Protein AF-V3Z4A5-F1 (afdb_monomer_lite)

Organism: Lottia gigantea (NCBI:txid225164)

Radius of gyration: 30.63 Å; chains: 1; bounding box: 65×47×76 Å

Sequence (193 aa):
MKPETLVKRIIEAFETESPTTITYNGKKIKISKKIIDKYKHCKVRDDIDLERIDKSVKEGGFLPFLPLIFAGLAAAGATAGGAALIAQAINAKKAADAEKSEKRRHNMEMEKIAQGSGVADILGTVKEFGNRFSEETKKTVKEGLSNLIDKIDTGEMKVKHKGNSIVFKNIRSGEGIFLSKYKGEGVIFGTKI

Foldseek 3Di:
DALVVVLVVVVVCLVVLHFDWDADPNDIATRDNVNSLQQNPWDFDPDQDSVVSVVCVVVHHDVVCPCSGTHDSQDPPPDDDDCSCVVCCVVVVVVVVVVVVVVVVVVVVVVVVCVVCDVCVVVVVVVVVLVVDDPVVNVVVVVVVVVLVVCVVVVQWDWDDDPQKTWTAGPVPRKTWMWGDDPDPDIDIDIDD

Structure (mmCIF, N/CA/C/O backbone):
data_AF-V3Z4A5-F1
#
_entry.id   AF-V3Z4A5-F1
#
loop_
_atom_site.group_PDB
_atom_site.id
_atom_site.type_symbol
_atom_site.label_atom_id
_atom_site.label_alt_id
_atom_site.label_comp_id
_atom_site.label_asym_id
_atom_site.label_entity_id
_atom_site.label_seq_id
_atom_site.pdbx_PDB_ins_code
_atom_site.Cartn_x
_atom_site.Cartn_y
_atom_site.Cartn_z
_atom_site.occupancy
_atom_site.B_iso_or_equiv
_atom_site.auth_seq_id
_atom_site.auth_comp_id
_atom_site.auth_asym_id
_atom_site.auth_atom_id
_atom_site.pdbx_PDB_model_num
ATOM 1 N N . MET A 1 1 ? 30.341 9.821 -31.268 1.00 77.44 1 MET A N 1
ATOM 2 C CA . MET A 1 1 ? 29.122 9.344 -31.965 1.00 77.44 1 MET A CA 1
ATOM 3 C C . MET A 1 1 ? 27.933 9.771 -31.121 1.00 77.44 1 MET A C 1
ATOM 5 O O . MET A 1 1 ? 28.045 9.647 -29.912 1.00 77.44 1 MET A O 1
ATOM 9 N N . LYS A 1 2 ? 26.862 10.325 -31.705 1.00 84.88 2 LYS A N 1
ATOM 10 C CA . LYS A 1 2 ? 25.677 10.757 -30.938 1.00 84.88 2 LYS A CA 1
ATOM 11 C C . LYS A 1 2 ? 24.781 9.550 -30.579 1.00 84.88 2 LYS A C 1
ATOM 13 O O . LYS A 1 2 ? 24.806 8.578 -31.344 1.00 84.88 2 LYS A O 1
ATOM 18 N N . PRO A 1 3 ? 23.989 9.600 -29.487 1.00 82.31 3 PRO A N 1
ATOM 19 C CA . PRO A 1 3 ? 23.076 8.514 -29.097 1.00 82.31 3 PRO A CA 1
ATOM 20 C C . PRO A 1 3 ? 22.086 8.132 -30.209 1.00 82.31 3 PRO A C 1
ATOM 22 O O . PRO A 1 3 ? 21.876 6.954 -30.479 1.00 82.31 3 PRO A O 1
ATOM 25 N N . GLU A 1 4 ? 21.564 9.120 -30.938 1.00 85.31 4 GLU A N 1
ATOM 26 C CA . GLU A 1 4 ? 20.672 8.924 -32.094 1.00 85.31 4 GLU A CA 1
ATOM 27 C C . GLU A 1 4 ? 21.314 8.060 -33.185 1.00 85.31 4 GLU A C 1
ATOM 29 O O . GLU A 1 4 ? 20.713 7.123 -33.709 1.00 85.31 4 GLU A O 1
ATOM 34 N N . THR A 1 5 ? 22.577 8.346 -33.511 1.00 88.56 5 THR A N 1
ATOM 35 C CA . THR A 1 5 ? 23.327 7.604 -34.528 1.00 88.56 5 THR A CA 1
ATOM 36 C C . THR A 1 5 ? 23.573 6.165 -34.083 1.00 88.56 5 THR A C 1
ATOM 38 O O . THR A 1 5 ? 23.601 5.261 -34.917 1.00 88.56 5 THR A O 1
ATOM 41 N N . LEU A 1 6 ? 23.773 5.945 -32.778 1.00 87.44 6 LEU A N 1
ATOM 42 C CA . LEU A 1 6 ? 23.919 4.606 -32.218 1.00 87.44 6 LEU A CA 1
ATOM 43 C C . LEU A 1 6 ? 22.621 3.813 -32.388 1.00 87.44 6 LEU A C 1
ATOM 45 O O . LEU A 1 6 ? 22.661 2.721 -32.949 1.00 87.44 6 LEU A O 1
ATOM 49 N N . VAL A 1 7 ? 21.489 4.370 -31.951 1.00 86.69 7 VAL A N 1
ATOM 50 C CA . VAL A 1 7 ? 20.173 3.719 -32.048 1.00 86.69 7 VAL A CA 1
ATOM 51 C C . VAL A 1 7 ? 19.830 3.395 -33.499 1.00 86.69 7 VAL A C 1
ATOM 53 O O . VAL A 1 7 ? 19.468 2.259 -33.795 1.00 86.69 7 VAL A O 1
ATOM 56 N N . LYS A 1 8 ? 20.045 4.340 -34.422 1.00 89.94 8 LYS A N 1
ATOM 57 C CA . LYS A 1 8 ? 19.800 4.128 -35.853 1.00 89.94 8 LYS A CA 1
A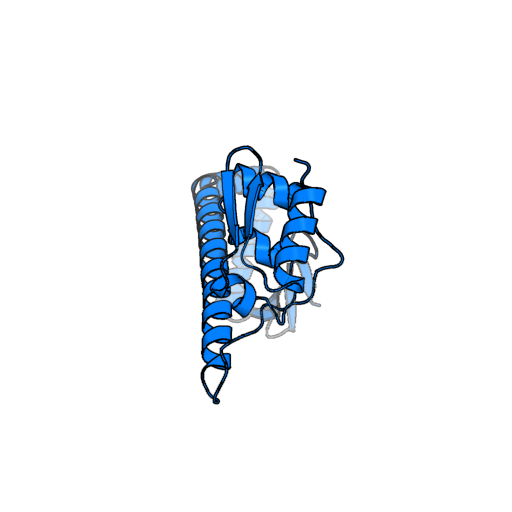TOM 58 C C . LYS A 1 8 ? 20.600 2.949 -36.415 1.00 89.94 8 LYS A C 1
ATOM 60 O O . LYS A 1 8 ? 20.027 2.091 -37.072 1.00 89.94 8 LYS A O 1
ATOM 65 N N . ARG A 1 9 ? 21.901 2.862 -36.109 1.00 88.12 9 ARG A N 1
ATOM 66 C CA . ARG A 1 9 ? 22.751 1.744 -36.561 1.00 88.12 9 ARG A CA 1
ATOM 67 C C . ARG A 1 9 ? 22.377 0.406 -35.938 1.00 88.12 9 ARG A C 1
ATOM 69 O O . ARG A 1 9 ? 22.600 -0.636 -36.544 1.00 88.12 9 ARG A O 1
ATOM 76 N N . ILE A 1 10 ? 21.864 0.424 -34.710 1.00 87.50 10 ILE A N 1
ATOM 77 C CA . ILE A 1 10 ? 21.346 -0.781 -34.067 1.00 87.50 10 ILE A CA 1
ATOM 78 C C . ILE A 1 10 ? 20.120 -1.257 -34.842 1.00 87.50 10 ILE A C 1
ATOM 80 O O . ILE A 1 10 ? 20.125 -2.395 -35.287 1.00 87.50 10 ILE A O 1
ATOM 84 N N . ILE A 1 11 ? 19.125 -0.389 -35.049 1.00 88.50 11 ILE A N 1
ATOM 85 C CA . ILE A 1 11 ? 17.897 -0.707 -35.795 1.00 88.50 11 ILE A CA 1
ATOM 86 C C . ILE A 1 11 ? 18.232 -1.230 -37.194 1.00 88.50 11 ILE A C 1
ATOM 88 O O . ILE A 1 11 ? 17.790 -2.315 -37.551 1.00 88.50 11 ILE A O 1
ATOM 92 N N . GLU A 1 12 ? 19.109 -0.538 -37.920 1.00 89.44 12 GLU A N 1
ATOM 93 C CA . GLU A 1 12 ? 19.574 -0.944 -39.249 1.00 89.44 12 GLU A CA 1
ATOM 94 C C . GLU A 1 12 ? 20.195 -2.351 -39.243 1.00 89.44 12 GLU A C 1
ATOM 96 O O . GLU A 1 12 ? 19.912 -3.157 -40.125 1.00 89.44 12 GLU A O 1
ATOM 101 N N . ALA A 1 13 ? 20.989 -2.707 -38.226 1.00 87.19 13 ALA A N 1
ATOM 102 C CA . ALA A 1 13 ? 21.555 -4.054 -38.102 1.00 87.19 13 ALA A CA 1
ATOM 103 C C . ALA A 1 13 ? 20.491 -5.141 -37.845 1.00 87.19 13 ALA A C 1
ATOM 105 O O . ALA A 1 13 ? 20.696 -6.294 -38.226 1.00 87.19 13 ALA A O 1
ATOM 106 N N . PHE A 1 14 ? 19.368 -4.798 -37.203 1.00 84.88 14 PHE A N 1
ATOM 107 C CA . PHE A 1 14 ? 18.233 -5.711 -37.032 1.00 84.88 14 PHE A CA 1
ATOM 108 C C . PHE A 1 14 ? 17.378 -5.808 -38.302 1.00 84.88 14 PHE A C 1
ATOM 110 O O . PHE A 1 14 ? 16.998 -6.914 -38.667 1.00 84.88 14 PHE A O 1
ATOM 117 N N . GLU A 1 15 ? 17.128 -4.695 -38.997 1.00 84.75 15 GLU A N 1
ATOM 118 C CA . GLU A 1 15 ? 16.375 -4.658 -40.263 1.00 84.75 15 GLU A CA 1
ATOM 119 C C . GLU A 1 15 ? 17.104 -5.385 -41.398 1.00 84.75 15 GLU A C 1
ATOM 121 O O . GLU A 1 15 ? 16.490 -6.093 -42.189 1.00 84.75 15 GLU A O 1
ATOM 126 N N . THR A 1 16 ? 18.429 -5.243 -41.460 1.00 88.62 16 THR A N 1
ATOM 127 C CA . THR A 1 16 ? 19.286 -5.908 -42.458 1.00 88.62 16 THR A CA 1
ATOM 128 C C . THR A 1 16 ? 19.724 -7.313 -42.037 1.00 88.62 16 THR A C 1
ATOM 130 O O . THR A 1 16 ? 20.531 -7.939 -42.726 1.00 88.62 16 THR A O 1
ATOM 133 N N . GLU A 1 17 ? 19.260 -7.786 -40.876 1.00 85.38 17 GLU A N 1
ATOM 134 C CA . GLU A 1 17 ? 19.633 -9.058 -40.242 1.00 85.38 17 GLU A CA 1
ATOM 135 C C . GLU A 1 17 ? 21.152 -9.338 -40.200 1.00 85.38 17 GLU A C 1
ATOM 137 O O . GLU A 1 17 ? 21.607 -10.487 -40.164 1.00 85.38 17 GLU A O 1
ATOM 142 N N . SER A 1 18 ? 21.962 -8.277 -40.182 1.00 86.94 18 SER A N 1
ATOM 143 C CA . SER A 1 18 ? 23.404 -8.342 -40.411 1.00 86.94 18 SER A CA 1
ATOM 144 C C . SER A 1 18 ? 24.191 -8.131 -39.112 1.00 86.94 18 SER A C 1
ATOM 146 O O . SER A 1 18 ? 24.205 -7.026 -38.554 1.00 86.94 18 SER A O 1
ATOM 148 N N . PRO A 1 19 ? 24.897 -9.164 -38.604 1.00 89.31 19 PRO A N 1
ATOM 149 C CA . PRO A 1 19 ? 25.711 -9.047 -37.399 1.00 89.31 19 PRO A CA 1
ATOM 150 C C . PRO A 1 19 ? 26.778 -7.961 -37.544 1.00 89.31 19 PRO A C 1
ATOM 152 O O . PRO A 1 19 ? 27.636 -8.032 -38.419 1.00 89.31 19 PRO A O 1
ATOM 155 N N . THR A 1 20 ? 26.755 -6.979 -36.648 1.00 91.69 20 THR A N 1
ATOM 156 C CA . THR A 1 20 ? 27.602 -5.784 -36.739 1.00 91.69 20 THR A CA 1
ATOM 157 C C . THR A 1 20 ? 28.251 -5.479 -35.396 1.00 91.69 20 THR A C 1
ATOM 159 O O . THR A 1 20 ? 27.694 -5.745 -34.330 1.00 91.69 20 THR A O 1
ATOM 162 N N . THR A 1 21 ? 29.456 -4.906 -35.435 1.00 89.81 21 THR A N 1
ATOM 163 C CA . THR A 1 21 ? 30.109 -4.349 -34.247 1.00 89.81 21 THR A CA 1
ATOM 164 C C . THR A 1 21 ? 30.155 -2.830 -34.353 1.00 89.81 21 THR A C 1
ATOM 166 O O . THR A 1 21 ? 30.756 -2.292 -35.278 1.00 89.81 21 THR A O 1
ATOM 169 N N . ILE A 1 22 ? 29.526 -2.137 -33.407 1.00 88.31 22 ILE A N 1
ATOM 170 C CA . ILE A 1 22 ? 29.469 -0.672 -33.354 1.00 88.31 22 ILE A CA 1
ATOM 171 C C . ILE A 1 22 ? 30.413 -0.197 -32.247 1.00 88.31 22 ILE A C 1
ATOM 173 O O . ILE A 1 22 ? 30.430 -0.767 -31.161 1.00 88.31 22 ILE A O 1
ATOM 177 N N . THR A 1 23 ? 31.195 0.852 -32.484 1.00 87.19 23 THR A N 1
ATOM 178 C CA . THR A 1 23 ? 32.002 1.479 -31.427 1.00 87.19 23 THR A CA 1
ATOM 179 C C . THR A 1 23 ? 31.302 2.743 -30.949 1.00 87.19 23 THR A C 1
ATOM 181 O O . THR A 1 23 ? 31.083 3.662 -31.736 1.00 87.19 23 THR A O 1
ATOM 184 N N . TYR A 1 24 ? 30.972 2.805 -29.660 1.00 84.50 24 TYR A N 1
ATOM 185 C CA . TYR A 1 24 ? 30.325 3.955 -29.032 1.00 84.50 24 TYR A CA 1
ATOM 186 C C . TYR A 1 24 ? 31.046 4.318 -27.736 1.00 84.50 24 TYR A C 1
ATOM 188 O O . TYR A 1 24 ? 31.232 3.463 -26.874 1.00 84.50 24 TYR A O 1
ATOM 196 N N . ASN A 1 25 ? 31.482 5.573 -27.607 1.00 81.94 25 ASN A N 1
ATOM 197 C CA . ASN A 1 25 ? 32.236 6.075 -26.448 1.00 81.94 25 ASN A CA 1
ATOM 198 C C . ASN A 1 25 ? 33.407 5.156 -26.030 1.00 81.94 25 ASN A C 1
ATOM 200 O O . ASN A 1 25 ? 33.598 4.872 -24.853 1.00 81.94 25 ASN A O 1
ATOM 204 N N . GLY A 1 26 ? 34.157 4.626 -27.005 1.00 79.38 26 GLY A N 1
ATOM 205 C CA . GLY A 1 26 ? 35.286 3.713 -26.771 1.00 79.38 26 GLY A CA 1
ATOM 206 C C . GLY A 1 26 ? 34.907 2.260 -26.448 1.00 79.38 26 GLY A C 1
ATOM 207 O O . GLY A 1 26 ? 35.775 1.390 -26.473 1.00 79.38 26 GLY A O 1
ATOM 208 N N . LYS A 1 27 ? 33.623 1.953 -26.215 1.00 81.50 27 LYS A N 1
ATOM 209 C CA . LYS A 1 27 ? 33.130 0.586 -25.988 1.00 81.50 27 LYS A CA 1
ATOM 210 C C . LYS A 1 27 ? 32.675 -0.062 -27.296 1.00 81.50 27 LYS A C 1
ATOM 212 O O . LYS A 1 27 ? 31.977 0.554 -28.103 1.00 81.50 27 LYS A O 1
ATOM 217 N N . LYS A 1 28 ? 33.040 -1.334 -27.488 1.00 83.94 28 LYS A N 1
ATOM 218 C CA . LYS A 1 28 ? 32.578 -2.153 -28.618 1.00 83.94 28 LYS A CA 1
ATOM 219 C C . LYS A 1 28 ? 31.265 -2.843 -28.268 1.00 83.94 28 LYS A C 1
ATOM 221 O O . LYS A 1 28 ? 31.179 -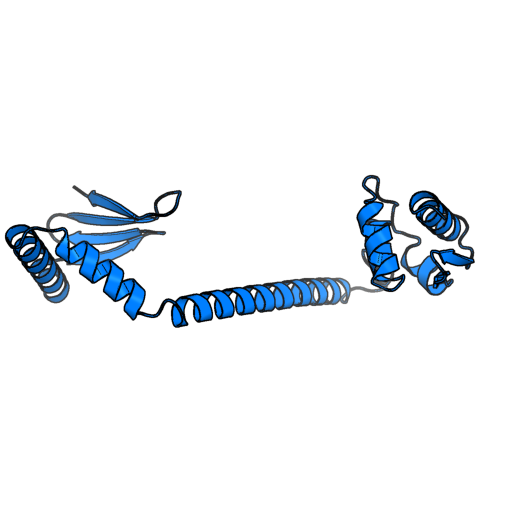3.640 -27.338 1.00 83.94 28 LYS A O 1
ATOM 226 N N . ILE A 1 29 ? 30.258 -2.552 -29.064 1.00 86.00 29 ILE A N 1
ATOM 227 C CA . ILE A 1 29 ? 28.921 -3.116 -29.024 1.00 86.00 29 ILE A CA 1
ATOM 228 C C . ILE A 1 29 ? 28.857 -4.221 -30.076 1.00 86.00 29 ILE A C 1
ATOM 230 O O . ILE A 1 29 ? 28.981 -3.938 -31.262 1.00 86.00 29 ILE A O 1
ATOM 234 N N . LYS A 1 30 ? 28.682 -5.479 -29.659 1.00 87.81 30 LYS A N 1
ATOM 235 C CA . LYS A 1 30 ? 28.601 -6.626 -30.577 1.00 87.81 30 LYS A CA 1
ATOM 236 C C . LYS A 1 30 ? 27.152 -7.075 -30.756 1.00 87.81 30 LYS A C 1
ATOM 238 O O . LYS A 1 30 ? 26.575 -7.682 -29.854 1.00 87.81 30 LYS A O 1
ATOM 243 N N . ILE A 1 31 ? 26.595 -6.838 -31.939 1.00 88.62 31 ILE A N 1
ATOM 244 C CA . ILE A 1 31 ? 25.287 -7.345 -32.358 1.00 88.62 31 ILE A CA 1
ATOM 245 C C . ILE A 1 31 ? 25.528 -8.672 -33.073 1.00 88.62 31 ILE A C 1
ATOM 247 O O . ILE A 1 31 ? 26.012 -8.718 -34.199 1.00 88.62 31 ILE A O 1
ATOM 251 N N . SER A 1 32 ? 25.266 -9.775 -32.377 1.00 87.44 32 SER A N 1
ATOM 252 C CA . SER A 1 32 ? 25.418 -11.120 -32.943 1.00 87.44 32 SER A CA 1
ATOM 253 C C . SER A 1 32 ? 24.132 -11.589 -33.619 1.00 87.44 32 SER A C 1
ATOM 255 O O . SER A 1 32 ? 23.046 -11.154 -33.240 1.00 87.44 32 SER A O 1
ATOM 257 N N . LYS A 1 33 ? 24.239 -12.559 -34.536 1.00 84.50 33 LYS A N 1
ATOM 258 C CA . LYS A 1 33 ? 23.078 -13.204 -35.173 1.00 84.50 33 LYS A CA 1
ATOM 259 C C . LYS A 1 33 ? 22.066 -13.738 -34.150 1.00 84.50 33 LYS A C 1
ATOM 261 O O . LYS A 1 33 ? 20.873 -13.535 -34.298 1.00 84.50 33 LYS A O 1
ATOM 266 N N . LYS A 1 34 ? 22.553 -14.286 -33.029 1.00 81.81 34 LYS A N 1
ATOM 267 C CA . LYS A 1 34 ? 21.720 -14.747 -31.904 1.00 81.81 34 LYS A CA 1
ATOM 268 C C . LYS A 1 34 ? 20.894 -13.629 -31.258 1.00 81.81 34 LYS A C 1
ATOM 270 O O . LYS A 1 34 ? 19.799 -13.881 -30.766 1.00 81.81 34 LYS A O 1
ATOM 275 N N . ILE A 1 35 ? 21.434 -12.412 -31.200 1.00 82.88 35 ILE A N 1
ATOM 276 C CA . ILE A 1 35 ? 20.701 -11.252 -30.686 1.00 82.88 35 ILE A CA 1
ATOM 277 C C . ILE A 1 35 ? 19.667 -10.813 -31.726 1.00 82.88 35 ILE A C 1
ATOM 279 O O . ILE A 1 35 ? 18.520 -10.606 -31.355 1.00 82.88 35 ILE A O 1
ATOM 283 N N . ILE A 1 36 ? 20.036 -10.753 -33.006 1.00 84.38 36 ILE A N 1
ATOM 284 C CA . ILE A 1 36 ? 19.123 -10.413 -34.109 1.00 84.38 36 ILE A CA 1
ATOM 285 C C . ILE A 1 36 ? 17.917 -11.354 -34.133 1.00 84.38 36 ILE A C 1
ATOM 287 O O . ILE A 1 36 ? 16.785 -10.901 -33.991 1.00 84.38 36 ILE A O 1
ATOM 291 N N . ASP A 1 37 ? 18.155 -12.666 -34.151 1.00 81.31 37 ASP A N 1
ATOM 292 C CA . ASP A 1 37 ? 17.099 -13.684 -34.145 1.00 81.31 37 ASP A CA 1
ATOM 293 C C . ASP A 1 37 ? 16.154 -13.588 -32.942 1.00 81.31 37 ASP A C 1
ATOM 295 O O . ASP A 1 37 ? 14.986 -13.962 -33.035 1.00 81.31 37 ASP A O 1
ATOM 299 N N . LYS A 1 38 ? 16.643 -13.079 -31.806 1.00 78.50 38 LYS A N 1
ATOM 300 C CA . LYS A 1 38 ? 15.841 -12.914 -30.591 1.00 78.50 38 LYS A CA 1
ATOM 301 C C . LYS A 1 38 ? 14.884 -11.719 -30.669 1.00 78.50 38 LYS A C 1
ATOM 303 O O . LYS A 1 38 ? 13.829 -11.775 -30.044 1.00 78.50 38 LYS A O 1
ATOM 308 N N . TYR A 1 39 ? 15.248 -10.660 -31.392 1.00 76.88 39 TYR A N 1
ATOM 309 C CA . TYR A 1 39 ? 14.467 -9.417 -31.472 1.00 76.88 39 TYR A CA 1
ATOM 310 C C . TYR A 1 39 ? 13.859 -9.159 -32.860 1.00 76.88 39 TYR A C 1
ATOM 312 O O . TYR A 1 39 ? 13.161 -8.166 -33.021 1.00 76.88 39 TYR A O 1
ATOM 320 N N . LYS A 1 40 ? 14.040 -10.050 -33.846 1.00 77.19 40 LYS A N 1
ATOM 321 C CA . LYS A 1 40 ? 13.501 -9.896 -35.215 1.00 77.19 40 LYS A CA 1
ATOM 322 C C . LYS A 1 40 ? 11.980 -9.725 -35.305 1.00 77.19 40 LYS A C 1
ATOM 324 O O . LYS A 1 40 ? 11.473 -9.192 -36.281 1.00 77.19 40 LYS A O 1
ATOM 329 N N . HIS A 1 41 ? 11.243 -10.190 -34.296 1.00 74.56 41 HIS A N 1
ATOM 330 C CA . HIS A 1 41 ? 9.783 -10.054 -34.215 1.00 74.56 41 HIS A CA 1
ATOM 331 C C . HIS A 1 41 ? 9.335 -8.874 -33.341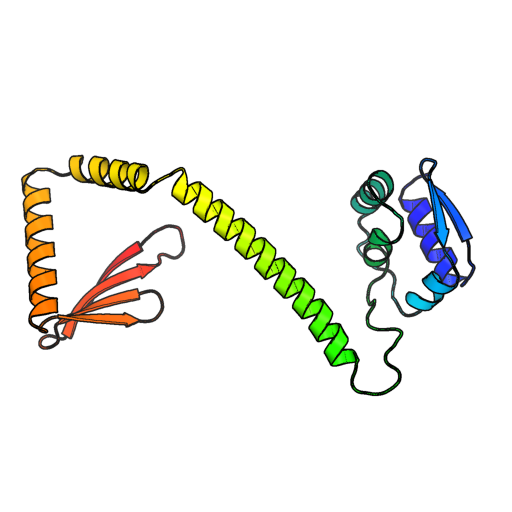 1.00 74.56 41 HIS A C 1
ATOM 333 O O . HIS A 1 41 ? 8.137 -8.657 -33.162 1.00 74.56 41 HIS A O 1
ATOM 339 N N . CYS A 1 42 ? 10.280 -8.128 -32.768 1.00 76.94 42 CYS A N 1
ATOM 340 C CA . CYS A 1 42 ? 9.984 -6.963 -31.954 1.00 76.94 42 CYS A CA 1
ATOM 341 C C . CYS A 1 42 ? 9.834 -5.727 -32.843 1.00 76.94 42 CYS A C 1
ATOM 343 O O . CYS A 1 42 ? 10.563 -5.551 -33.817 1.00 76.94 42 CYS A O 1
ATOM 345 N N . LYS A 1 43 ? 8.896 -4.849 -32.489 1.00 78.75 43 LYS A N 1
ATOM 346 C CA . LYS A 1 43 ? 8.704 -3.571 -33.183 1.00 78.75 43 LYS A CA 1
ATOM 347 C C . LYS A 1 43 ? 9.583 -2.507 -32.541 1.00 78.75 43 LYS A C 1
ATOM 349 O O . LYS A 1 43 ? 9.779 -2.531 -31.328 1.00 78.75 43 LYS A O 1
ATOM 354 N N . VAL A 1 44 ? 10.103 -1.575 -33.331 1.00 80.12 44 VAL A N 1
ATOM 355 C CA . VAL A 1 44 ? 10.779 -0.387 -32.790 1.00 80.12 44 VAL A CA 1
ATOM 356 C C . VAL A 1 44 ? 9.755 0.447 -32.018 1.00 80.12 44 VAL A C 1
ATOM 358 O O . VAL A 1 44 ? 8.592 0.523 -32.410 1.00 80.12 44 VAL A O 1
ATOM 361 N N . ARG A 1 45 ? 10.164 1.005 -30.881 1.00 78.31 45 ARG A N 1
ATOM 362 C CA . ARG A 1 45 ? 9.333 1.906 -30.080 1.00 78.31 45 ARG A CA 1
ATOM 363 C C . ARG A 1 45 ? 9.281 3.289 -30.708 1.00 78.31 45 ARG A C 1
ATOM 365 O O . ARG A 1 45 ? 10.302 3.784 -31.170 1.00 78.31 45 ARG A O 1
ATOM 372 N N . ASP A 1 46 ? 8.121 3.926 -30.635 1.00 74.88 46 ASP A N 1
ATOM 373 C CA . ASP A 1 46 ? 7.970 5.325 -31.044 1.00 74.88 46 ASP A CA 1
ATOM 374 C C . ASP A 1 46 ? 8.539 6.292 -29.982 1.00 74.88 46 ASP A C 1
ATOM 376 O O . ASP A 1 46 ? 8.941 7.408 -30.298 1.00 74.88 46 ASP A O 1
ATOM 380 N N . ASP A 1 47 ? 8.628 5.853 -28.720 1.00 81.06 47 ASP A N 1
ATOM 381 C CA . ASP A 1 47 ? 9.021 6.642 -27.544 1.00 81.06 47 ASP A CA 1
ATOM 382 C C . ASP A 1 47 ? 10.439 6.312 -27.029 1.00 81.06 47 ASP A C 1
ATOM 384 O O . ASP A 1 47 ? 10.648 5.970 -25.862 1.00 81.06 47 ASP A O 1
ATOM 388 N N . ILE A 1 48 ? 11.446 6.386 -27.904 1.00 83.12 48 ILE A N 1
ATOM 389 C CA . ILE A 1 48 ? 12.834 6.058 -27.538 1.00 83.12 48 ILE A CA 1
ATOM 390 C C . ILE A 1 48 ? 13.458 7.169 -26.681 1.00 83.12 48 ILE A C 1
ATOM 392 O O . ILE A 1 48 ? 13.766 8.256 -27.164 1.00 83.12 48 ILE A O 1
ATOM 396 N N . ASP A 1 49 ? 13.743 6.853 -25.418 1.00 83.75 49 ASP A N 1
ATOM 397 C CA . ASP A 1 49 ? 14.466 7.731 -24.493 1.00 83.75 49 ASP A CA 1
ATOM 398 C C . ASP A 1 49 ? 15.989 7.673 -24.738 1.00 83.75 49 ASP A C 1
ATOM 400 O O . ASP A 1 49 ? 16.708 6.792 -24.249 1.00 83.75 49 ASP A O 1
ATOM 404 N N . LEU A 1 50 ? 16.479 8.622 -25.538 1.00 83.56 50 LEU A N 1
ATOM 405 C CA . LEU A 1 50 ? 17.884 8.724 -25.941 1.00 83.56 50 LEU A CA 1
ATOM 406 C C . LEU A 1 50 ? 18.828 9.038 -24.771 1.00 83.56 50 LEU A C 1
ATOM 408 O O . LEU A 1 50 ? 19.958 8.540 -24.757 1.00 83.56 50 LEU A O 1
ATOM 412 N N . GLU A 1 51 ? 18.384 9.825 -23.788 1.00 82.12 51 GLU A N 1
ATOM 413 C CA . GLU A 1 51 ? 19.190 10.192 -22.616 1.00 82.12 51 GLU A CA 1
ATOM 414 C C . GLU A 1 51 ? 19.437 8.976 -21.730 1.00 82.12 51 GLU A C 1
ATOM 416 O O . GLU A 1 51 ? 20.568 8.699 -21.310 1.00 82.12 51 GLU A O 1
ATOM 421 N N . ARG A 1 52 ? 18.386 8.184 -21.506 1.00 79.56 52 ARG A N 1
ATOM 422 C CA . ARG A 1 52 ? 18.486 6.942 -20.746 1.00 79.56 52 ARG A CA 1
ATOM 423 C C . ARG A 1 52 ? 19.363 5.915 -21.448 1.00 79.56 52 ARG A C 1
ATOM 425 O O . ARG A 1 52 ? 20.104 5.199 -20.768 1.00 79.56 52 ARG A O 1
ATOM 432 N N . ILE A 1 53 ? 19.318 5.838 -22.778 1.00 81.00 53 ILE A N 1
ATOM 433 C CA . ILE A 1 53 ? 20.207 4.965 -23.558 1.00 81.00 53 ILE A CA 1
ATOM 434 C C . ILE A 1 53 ? 21.661 5.418 -23.415 1.00 81.00 53 ILE A C 1
ATOM 436 O O . ILE A 1 53 ? 22.523 4.588 -23.124 1.00 81.00 53 ILE A O 1
ATOM 440 N N . ASP A 1 54 ? 21.944 6.715 -23.549 1.00 80.44 54 ASP A N 1
ATOM 441 C CA . ASP A 1 54 ? 23.307 7.236 -23.409 1.00 80.44 54 ASP A CA 1
ATOM 442 C C . ASP A 1 54 ? 23.886 6.953 -22.016 1.00 80.44 54 ASP A C 1
ATOM 444 O O . ASP A 1 54 ? 24.996 6.424 -21.893 1.00 80.44 54 ASP A O 1
ATOM 448 N N . LYS A 1 55 ? 23.099 7.204 -20.962 1.00 80.50 55 LYS A N 1
ATOM 449 C CA . LYS A 1 55 ? 23.477 6.878 -19.582 1.00 80.50 55 LYS A CA 1
ATOM 450 C C . LYS A 1 55 ? 23.702 5.376 -19.392 1.00 80.50 55 LYS A C 1
ATOM 452 O O . LYS A 1 55 ? 24.736 4.969 -18.867 1.00 80.50 55 LYS A O 1
ATOM 457 N N . SER A 1 56 ? 22.792 4.543 -19.898 1.00 71.25 56 SER A N 1
ATOM 458 C CA . SER A 1 56 ? 22.874 3.080 -19.771 1.00 71.25 56 SER A CA 1
ATOM 459 C C . SER A 1 56 ? 24.082 2.483 -20.495 1.00 71.25 56 SER A C 1
ATOM 461 O O . SER A 1 56 ? 24.641 1.498 -20.026 1.00 71.25 56 SER A O 1
ATOM 463 N N . VAL A 1 57 ? 24.522 3.060 -21.617 1.00 73.56 57 VAL A N 1
ATOM 464 C CA . VAL A 1 57 ? 25.722 2.597 -22.339 1.00 73.56 57 VAL A CA 1
ATOM 465 C C . VAL A 1 57 ? 27.012 3.084 -21.662 1.00 73.56 57 VAL A C 1
ATOM 467 O O . VAL A 1 57 ? 28.035 2.385 -21.669 1.00 73.56 57 VAL A O 1
ATOM 470 N N . LYS A 1 58 ? 26.985 4.267 -21.036 1.00 74.00 58 LYS A N 1
ATOM 471 C CA . LYS A 1 58 ? 28.098 4.773 -20.216 1.00 74.00 58 LYS A CA 1
ATOM 472 C C . LYS A 1 58 ? 28.295 3.919 -18.962 1.00 74.00 58 LYS A C 1
ATOM 474 O O . LYS A 1 58 ? 29.413 3.465 -18.718 1.00 74.00 58 LYS A O 1
ATOM 479 N N . GLU A 1 59 ? 27.215 3.622 -18.246 1.00 73.81 59 GLU A N 1
ATOM 480 C CA . GLU A 1 59 ? 27.232 2.914 -16.957 1.00 73.81 59 GLU A CA 1
ATOM 481 C C . GLU A 1 59 ? 27.189 1.379 -17.096 1.00 73.81 59 GLU A C 1
ATOM 483 O O . GLU A 1 59 ? 27.726 0.670 -16.249 1.00 73.81 59 GLU A O 1
ATOM 488 N N . GLY A 1 60 ? 26.614 0.843 -18.178 1.00 68.12 60 GLY A N 1
ATOM 489 C CA . GLY A 1 60 ? 26.339 -0.588 -18.354 1.00 68.12 60 GLY A CA 1
ATOM 490 C C . GLY A 1 60 ? 26.775 -1.184 -19.700 1.00 68.12 60 GLY A C 1
ATOM 491 O O . GLY A 1 60 ? 27.484 -0.569 -20.500 1.00 68.12 60 GLY A O 1
ATOM 492 N N . GLY A 1 61 ? 26.396 -2.450 -19.915 1.00 68.38 61 GLY A N 1
ATOM 493 C CA . GLY A 1 61 ? 26.604 -3.191 -21.167 1.00 68.38 61 GLY A CA 1
ATOM 494 C C .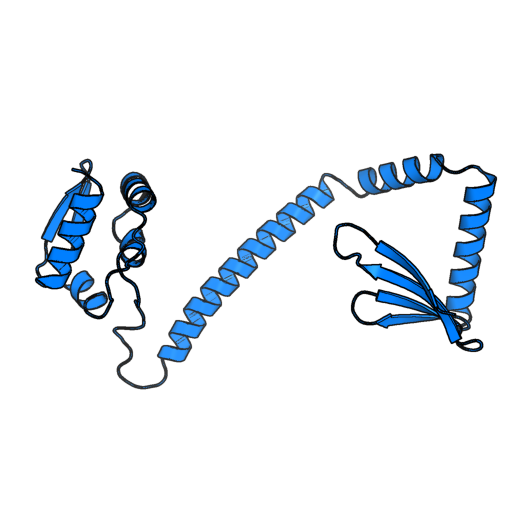 GLY A 1 61 ? 25.504 -2.939 -22.207 1.00 68.38 61 GLY A C 1
ATOM 495 O O . GLY A 1 61 ? 24.613 -2.126 -21.993 1.00 68.38 61 GLY A O 1
ATOM 496 N N . PHE A 1 62 ? 25.542 -3.657 -23.338 1.00 73.06 62 PHE A N 1
ATOM 497 C CA . PHE A 1 62 ? 24.609 -3.423 -24.453 1.00 73.06 62 PHE A CA 1
ATOM 498 C C . PHE A 1 62 ? 23.233 -4.100 -24.297 1.00 73.06 62 PHE A C 1
ATOM 500 O O . PHE A 1 62 ? 22.207 -3.619 -24.758 1.00 73.06 62 PHE A O 1
ATOM 507 N N . LEU A 1 63 ? 23.168 -5.237 -23.614 1.00 72.50 63 LEU A N 1
ATOM 508 C CA . LEU A 1 63 ? 21.911 -5.979 -23.454 1.00 72.50 63 LEU A CA 1
ATOM 509 C C . LEU A 1 63 ? 20.772 -5.218 -22.731 1.00 72.50 63 LEU A C 1
ATOM 511 O O . LEU A 1 63 ? 19.625 -5.400 -23.140 1.00 72.50 63 LEU A O 1
ATOM 515 N N . PRO A 1 64 ? 21.029 -4.390 -21.697 1.00 73.44 64 PRO A N 1
ATOM 516 C CA . PRO A 1 64 ? 19.986 -3.703 -20.934 1.00 73.44 64 PRO A CA 1
ATOM 517 C C . PRO A 1 64 ? 19.176 -2.655 -21.704 1.00 73.44 64 PRO A C 1
ATOM 519 O O . PRO A 1 64 ? 18.066 -2.357 -21.275 1.00 73.44 64 PRO A O 1
ATOM 522 N N . PHE A 1 65 ? 19.681 -2.096 -22.812 1.00 78.19 65 PHE A N 1
ATOM 523 C CA . PHE A 1 65 ? 18.938 -1.065 -23.549 1.00 78.19 65 PHE A CA 1
ATOM 524 C C . PHE A 1 65 ? 18.137 -1.633 -24.741 1.00 78.19 65 PHE A C 1
ATOM 526 O O . PHE A 1 65 ? 17.269 -0.936 -25.251 1.00 78.19 65 PHE A O 1
ATOM 533 N N . LEU A 1 66 ? 18.363 -2.875 -25.201 1.00 81.31 66 LEU A N 1
ATOM 534 C CA . LEU A 1 66 ? 17.573 -3.458 -26.307 1.00 81.31 66 LEU A CA 1
ATOM 535 C C . LEU A 1 66 ? 16.049 -3.424 -26.043 1.00 81.31 66 LEU A C 1
ATOM 537 O O . LEU A 1 66 ? 15.313 -3.071 -26.963 1.00 81.31 66 LEU A O 1
ATOM 541 N N . PRO A 1 67 ? 15.557 -3.673 -24.809 1.00 81.50 67 PRO A N 1
ATOM 542 C CA . PRO A 1 67 ? 14.143 -3.474 -24.460 1.00 81.50 67 PRO A CA 1
ATOM 543 C C . PRO A 1 67 ? 13.678 -2.004 -24.440 1.00 81.50 67 PRO A C 1
ATOM 545 O O . PRO A 1 67 ? 12.479 -1.735 -24.415 1.00 81.50 67 PRO A O 1
ATOM 548 N N . LEU A 1 68 ? 14.606 -1.043 -24.407 1.00 80.81 68 LEU A N 1
ATOM 549 C CA . LEU A 1 68 ? 14.299 0.388 -24.514 1.00 80.81 68 LEU A CA 1
ATOM 550 C C . LEU A 1 68 ? 14.121 0.829 -25.974 1.00 80.81 68 LEU A C 1
ATOM 552 O O . LEU A 1 68 ? 13.448 1.822 -26.210 1.00 80.81 68 LEU A O 1
ATOM 556 N N . ILE A 1 69 ? 14.687 0.093 -26.938 1.00 80.38 69 ILE A N 1
ATOM 557 C CA . ILE A 1 69 ? 14.553 0.370 -28.379 1.00 80.38 69 ILE A CA 1
ATOM 558 C C . ILE A 1 69 ? 13.410 -0.448 -28.993 1.00 80.38 69 ILE A C 1
ATOM 560 O O . ILE A 1 69 ? 12.666 0.061 -29.826 1.00 80.38 69 ILE A O 1
ATOM 564 N N . PHE A 1 70 ? 13.254 -1.707 -28.578 1.00 81.06 70 PHE A N 1
ATOM 565 C CA . PHE A 1 70 ? 12.300 -2.640 -29.170 1.00 81.06 70 PHE A CA 1
ATOM 566 C C . PHE A 1 70 ? 11.179 -3.010 -28.190 1.00 81.06 70 PHE A C 1
ATOM 568 O O . PHE A 1 70 ? 11.429 -3.538 -27.104 1.00 81.06 70 PHE A O 1
ATOM 575 N N . ALA A 1 71 ? 9.932 -2.776 -28.595 1.00 69.44 71 ALA A N 1
ATOM 576 C CA . ALA A 1 71 ? 8.728 -3.246 -27.924 1.00 69.44 71 ALA A CA 1
ATOM 577 C C . ALA A 1 71 ? 8.358 -4.662 -28.382 1.00 69.44 71 ALA A C 1
ATOM 579 O O . ALA A 1 71 ? 8.555 -5.051 -29.534 1.00 69.44 71 ALA A O 1
ATOM 580 N N . GLY A 1 72 ? 7.760 -5.434 -27.472 1.00 57.59 72 GLY A N 1
ATOM 581 C CA . GLY A 1 72 ? 7.209 -6.746 -27.812 1.00 57.59 72 GLY A CA 1
ATOM 582 C C . GLY A 1 72 ? 8.221 -7.888 -27.775 1.00 57.59 72 GLY A C 1
ATOM 583 O O . GLY A 1 72 ? 8.125 -8.806 -28.583 1.00 57.59 72 GLY A O 1
ATOM 584 N N . LEU A 1 73 ? 9.151 -7.897 -26.811 1.00 52.72 73 LEU A N 1
ATOM 585 C CA . LEU A 1 73 ? 9.941 -9.092 -26.473 1.00 52.72 73 LEU A CA 1
ATOM 586 C C . LEU A 1 73 ? 9.061 -10.158 -25.780 1.00 52.72 73 LEU A C 1
ATOM 588 O O . LEU A 1 73 ? 9.354 -10.628 -24.683 1.00 52.72 73 LEU A O 1
ATOM 592 N N . ALA A 1 74 ? 7.945 -10.518 -26.410 1.00 47.34 74 ALA A N 1
ATOM 593 C CA . ALA A 1 74 ? 7.124 -11.654 -26.050 1.00 47.34 74 ALA A CA 1
ATOM 594 C C . ALA A 1 74 ? 7.570 -12.847 -26.906 1.00 47.34 74 ALA A C 1
ATOM 596 O O . ALA A 1 74 ? 7.152 -13.025 -28.042 1.00 47.34 74 ALA A O 1
ATOM 597 N N . ALA A 1 75 ? 8.450 -13.653 -26.313 1.00 46.78 75 ALA A N 1
ATOM 598 C CA . ALA A 1 75 ? 8.599 -15.081 -26.585 1.00 46.78 75 ALA A CA 1
ATOM 599 C C . ALA A 1 75 ? 8.906 -15.521 -28.035 1.00 46.78 75 ALA A C 1
ATOM 601 O O . ALA A 1 75 ? 8.139 -16.260 -28.646 1.00 46.78 75 ALA A O 1
ATOM 602 N N . ALA A 1 76 ? 10.120 -15.255 -28.523 1.00 37.97 76 ALA A N 1
ATOM 603 C CA . ALA A 1 76 ? 10.736 -16.161 -29.497 1.00 37.97 76 ALA A CA 1
ATOM 604 C C . ALA A 1 76 ? 11.260 -17.407 -28.750 1.00 37.97 76 ALA A C 1
ATOM 606 O O . ALA A 1 76 ? 12.398 -17.436 -28.280 1.00 37.97 76 ALA A O 1
ATOM 607 N N . GLY A 1 77 ? 10.377 -18.392 -28.549 1.00 39.44 77 GLY A N 1
ATOM 608 C CA . GLY A 1 77 ? 10.692 -19.666 -27.886 1.00 39.44 77 GLY A CA 1
ATOM 609 C C . GLY A 1 77 ? 9.495 -20.510 -27.432 1.00 39.44 77 GLY A C 1
ATOM 610 O O . GLY A 1 77 ? 9.699 -21.484 -26.718 1.00 39.44 77 GLY A O 1
ATOM 611 N N . ALA A 1 78 ? 8.260 -20.156 -27.801 1.00 38.19 78 ALA A N 1
ATOM 612 C CA . ALA A 1 78 ? 7.079 -20.979 -27.537 1.00 38.19 78 ALA A CA 1
ATOM 613 C C . ALA A 1 78 ? 6.675 -21.766 -28.794 1.00 38.19 78 ALA A C 1
ATOM 615 O O . ALA A 1 78 ? 5.619 -21.538 -29.377 1.00 38.19 78 ALA A O 1
ATOM 616 N N . THR A 1 79 ? 7.524 -22.699 -29.219 1.00 42.75 79 THR A N 1
ATOM 617 C CA . THR A 1 79 ? 7.041 -23.879 -29.941 1.00 42.75 79 THR A CA 1
ATOM 618 C C . THR A 1 79 ? 6.615 -24.912 -28.898 1.00 42.75 79 THR A C 1
ATOM 620 O O . THR A 1 79 ? 7.410 -25.311 -28.054 1.00 42.75 79 THR A O 1
ATOM 623 N N . ALA A 1 80 ? 5.350 -25.325 -28.999 1.00 38.16 80 ALA A N 1
ATOM 624 C CA . ALA A 1 80 ? 4.630 -26.316 -28.194 1.00 38.16 80 ALA A CA 1
ATOM 625 C C . ALA A 1 80 ? 4.170 -25.870 -26.786 1.00 38.16 80 ALA A C 1
ATOM 627 O O . ALA A 1 80 ? 4.910 -25.314 -25.978 1.00 38.16 80 ALA A O 1
ATOM 628 N N . GLY A 1 81 ? 2.877 -26.085 -26.527 1.00 38.09 81 GLY A N 1
ATOM 629 C CA . GLY A 1 81 ? 2.143 -25.598 -25.361 1.00 38.09 81 GLY A CA 1
ATOM 630 C C . GLY A 1 81 ? 2.737 -26.015 -24.012 1.00 38.09 81 GLY A C 1
ATOM 631 O O . GLY A 1 81 ? 3.245 -27.117 -23.846 1.00 38.09 81 GLY A O 1
ATOM 632 N N . GLY A 1 82 ? 2.652 -25.109 -23.034 1.00 39.69 82 GLY A N 1
ATOM 633 C CA . GLY A 1 82 ? 2.974 -25.371 -21.624 1.00 39.69 82 GLY A CA 1
ATOM 634 C C . GLY A 1 82 ? 3.938 -24.361 -20.997 1.00 39.69 82 GLY A C 1
ATOM 635 O O . GLY A 1 82 ? 3.724 -23.928 -19.869 1.00 39.69 82 GLY A O 1
ATOM 636 N N . ALA A 1 83 ? 4.957 -23.895 -21.725 1.00 39.03 83 ALA A N 1
ATOM 637 C CA . ALA A 1 83 ? 6.033 -23.089 -21.131 1.00 39.03 83 ALA A CA 1
ATOM 638 C C . ALA A 1 83 ? 5.777 -21.568 -21.098 1.00 39.03 83 ALA A C 1
ATOM 640 O O . ALA A 1 83 ? 6.385 -20.873 -20.286 1.00 39.03 83 ALA A O 1
ATOM 641 N N . ALA A 1 84 ? 4.871 -21.027 -21.923 1.00 42.62 84 ALA A N 1
ATOM 642 C CA . ALA A 1 84 ? 4.555 -19.590 -21.926 1.00 42.62 84 ALA A CA 1
ATOM 643 C C . ALA A 1 84 ? 3.925 -19.127 -20.598 1.00 42.62 84 ALA A C 1
ATOM 645 O O . ALA A 1 84 ? 4.277 -18.064 -20.088 1.00 42.62 84 ALA A O 1
ATOM 646 N N . LEU A 1 85 ? 3.088 -19.974 -19.985 1.00 37.38 85 LEU A N 1
ATOM 647 C CA . LEU A 1 85 ? 2.581 -19.759 -18.629 1.00 37.38 85 LEU A CA 1
ATOM 648 C C . LEU A 1 85 ? 3.710 -19.802 -17.603 1.00 37.38 85 LEU A C 1
ATOM 650 O O . LEU A 1 85 ? 3.712 -19.000 -16.684 1.00 37.38 85 LEU A O 1
ATOM 654 N N . ILE A 1 86 ? 4.698 -20.680 -17.782 1.00 41.66 86 ILE A N 1
ATOM 655 C CA . ILE A 1 86 ? 5.826 -20.820 -16.856 1.00 41.66 86 ILE A CA 1
ATOM 656 C C . ILE A 1 86 ? 6.784 -19.632 -16.983 1.00 41.66 86 ILE A C 1
ATOM 658 O O . ILE A 1 86 ? 7.242 -19.129 -15.972 1.00 41.66 86 ILE A O 1
ATOM 662 N N . ALA A 1 87 ? 7.061 -19.115 -18.181 1.00 40.09 87 ALA A N 1
ATOM 663 C CA . ALA A 1 87 ? 7.927 -17.950 -18.361 1.00 40.09 87 ALA A CA 1
ATOM 664 C C . ALA A 1 87 ? 7.241 -16.644 -17.935 1.00 40.09 87 ALA A C 1
ATOM 666 O O . ALA A 1 87 ? 7.876 -15.810 -17.291 1.00 40.09 87 ALA A O 1
ATOM 667 N N . GLN A 1 88 ? 5.946 -16.479 -18.233 1.00 44.88 88 GLN A N 1
ATOM 668 C CA . GLN A 1 88 ? 5.158 -15.355 -17.726 1.00 44.88 88 GLN A CA 1
ATOM 669 C C . GLN A 1 88 ? 4.997 -15.461 -16.208 1.00 44.88 88 GLN A C 1
ATOM 671 O O . GLN A 1 88 ? 5.183 -14.462 -15.529 1.00 44.88 88 GLN A O 1
ATOM 676 N N . ALA A 1 89 ? 4.790 -16.661 -15.657 1.00 43.69 89 ALA A N 1
ATOM 677 C CA . ALA A 1 89 ? 4.778 -16.892 -14.217 1.00 43.69 89 ALA A CA 1
ATOM 678 C C . ALA A 1 89 ? 6.155 -16.703 -13.587 1.00 43.69 89 ALA A C 1
ATOM 680 O O . ALA A 1 89 ? 6.208 -16.178 -12.496 1.00 43.69 89 ALA A O 1
ATOM 681 N N . ILE A 1 90 ? 7.271 -17.060 -14.226 1.00 43.81 90 ILE A N 1
ATOM 682 C CA . ILE A 1 90 ? 8.618 -16.837 -13.679 1.00 43.81 90 ILE A CA 1
ATOM 683 C C . ILE A 1 90 ? 8.967 -15.359 -13.743 1.00 43.81 90 ILE A C 1
ATOM 685 O O . ILE A 1 90 ? 9.530 -14.852 -12.786 1.00 43.81 90 ILE A O 1
ATOM 689 N N . ASN A 1 91 ? 8.647 -14.652 -14.827 1.00 52.41 91 ASN A N 1
ATOM 690 C CA . ASN A 1 91 ? 8.968 -13.233 -14.947 1.00 52.41 91 ASN A CA 1
ATOM 691 C C . ASN A 1 91 ? 8.014 -12.375 -14.102 1.00 52.41 91 ASN A C 1
ATOM 693 O O . ASN A 1 91 ? 8.472 -11.445 -13.451 1.00 52.41 91 ASN A O 1
ATOM 697 N N . ALA A 1 92 ? 6.729 -12.736 -14.014 1.00 50.38 92 ALA A N 1
ATOM 698 C CA . ALA A 1 92 ? 5.778 -12.144 -13.074 1.00 50.38 92 ALA A CA 1
ATOM 699 C C . ALA A 1 92 ? 6.100 -12.528 -11.628 1.00 50.38 92 ALA A C 1
ATOM 701 O O . ALA A 1 92 ? 6.006 -11.673 -10.766 1.00 50.38 92 ALA A O 1
ATOM 702 N N . LYS A 1 93 ? 6.560 -13.754 -11.345 1.00 49.91 93 LYS A N 1
ATOM 703 C CA . LYS A 1 93 ? 7.059 -14.155 -10.020 1.00 49.91 93 LYS A CA 1
ATOM 704 C C . LYS A 1 93 ? 8.360 -13.445 -9.694 1.00 49.91 93 LYS A C 1
ATOM 706 O O . LYS A 1 93 ? 8.536 -13.072 -8.558 1.00 49.91 93 LYS A O 1
ATOM 711 N N . LYS A 1 94 ? 9.252 -13.197 -10.653 1.00 57.47 94 LYS A N 1
ATOM 712 C CA . LYS A 1 94 ? 10.508 -12.470 -10.427 1.00 57.47 94 LYS A CA 1
ATOM 713 C C . LYS A 1 94 ? 10.265 -10.971 -10.277 1.00 57.47 94 LYS A C 1
ATOM 715 O O . LYS A 1 94 ? 10.925 -10.353 -9.457 1.00 57.47 94 LYS A O 1
ATOM 720 N N . ALA A 1 95 ? 9.295 -10.410 -10.998 1.00 55.84 95 ALA A N 1
ATOM 721 C CA . ALA A 1 95 ? 8.801 -9.052 -10.797 1.00 55.84 95 ALA A CA 1
ATOM 722 C C . ALA A 1 95 ? 8.043 -8.922 -9.471 1.00 55.84 95 ALA A C 1
ATOM 724 O O . ALA A 1 95 ? 8.269 -7.958 -8.760 1.00 55.84 95 ALA A O 1
ATOM 725 N N . ALA A 1 96 ? 7.232 -9.910 -9.088 1.00 56.06 96 ALA A N 1
ATOM 726 C CA . ALA A 1 96 ? 6.517 -9.945 -7.815 1.00 56.06 96 ALA A CA 1
ATOM 727 C C . ALA A 1 96 ? 7.440 -10.266 -6.634 1.00 56.06 96 ALA A C 1
ATOM 729 O O . ALA A 1 96 ? 7.213 -9.766 -5.545 1.00 56.06 96 ALA A O 1
ATOM 730 N N . ASP A 1 97 ? 8.491 -11.063 -6.822 1.00 57.25 97 ASP A N 1
ATOM 731 C CA . ASP A 1 97 ? 9.525 -11.344 -5.822 1.00 57.25 97 ASP A CA 1
ATOM 732 C C . ASP A 1 97 ? 10.457 -10.136 -5.689 1.00 57.25 97 ASP A C 1
ATOM 734 O O . ASP A 1 97 ? 10.875 -9.825 -4.578 1.00 57.25 97 ASP A O 1
ATOM 738 N N . ALA A 1 98 ? 10.739 -9.418 -6.784 1.00 58.62 98 ALA A N 1
ATOM 739 C CA . ALA A 1 98 ? 11.428 -8.132 -6.754 1.00 58.62 98 ALA A CA 1
ATOM 740 C C . ALA A 1 98 ? 10.560 -7.060 -6.089 1.00 58.62 98 ALA A C 1
ATOM 742 O O . ALA A 1 98 ? 11.049 -6.388 -5.199 1.00 58.62 98 ALA A O 1
ATOM 743 N N . GLU A 1 99 ? 9.269 -6.962 -6.413 1.00 57.72 99 GLU A N 1
ATOM 744 C CA . GLU A 1 99 ? 8.319 -6.061 -5.754 1.00 57.72 99 GLU A CA 1
ATOM 745 C C . GLU A 1 99 ? 8.144 -6.443 -4.285 1.00 57.72 99 GLU A C 1
ATOM 747 O O . GLU A 1 99 ? 8.144 -5.579 -3.424 1.00 57.72 99 GLU A O 1
ATOM 752 N N . LYS A 1 100 ? 8.072 -7.732 -3.949 1.00 58.34 100 LYS A N 1
ATOM 753 C CA . LYS A 1 100 ? 8.024 -8.210 -2.564 1.00 58.34 100 LYS A CA 1
ATOM 754 C C . LYS A 1 100 ? 9.338 -7.938 -1.847 1.00 58.34 100 LYS A C 1
ATOM 756 O O . LYS A 1 100 ? 9.300 -7.629 -0.667 1.00 58.34 100 LYS A O 1
ATOM 761 N N . SER A 1 101 ? 10.484 -8.028 -2.518 1.00 61.34 101 SER A N 1
ATOM 762 C CA . SER A 1 101 ? 11.799 -7.696 -1.962 1.00 61.34 101 SER A CA 1
ATOM 763 C C . SER A 1 101 ? 11.962 -6.190 -1.758 1.00 61.34 101 SER A C 1
ATOM 765 O O . SER A 1 101 ? 12.416 -5.789 -0.694 1.00 61.34 101 SER A O 1
ATOM 767 N N . GLU A 1 102 ? 11.513 -5.369 -2.706 1.00 58.78 102 GLU A N 1
ATOM 768 C CA . GLU A 1 102 ? 11.463 -3.905 -2.649 1.00 58.78 102 GLU A CA 1
ATOM 769 C C . GLU A 1 102 ? 10.499 -3.458 -1.552 1.00 58.78 102 GLU A C 1
ATOM 771 O O . GLU A 1 102 ? 10.861 -2.667 -0.696 1.00 58.78 102 GLU A O 1
ATOM 776 N N . LYS A 1 103 ? 9.303 -4.048 -1.491 1.00 56.75 103 LYS A N 1
ATOM 777 C CA . LYS A 1 103 ? 8.302 -3.793 -0.454 1.00 56.75 103 LYS A CA 1
ATOM 778 C C . LYS A 1 103 ? 8.791 -4.272 0.899 1.00 56.75 103 LYS A C 1
ATOM 780 O O . LYS A 1 103 ? 8.527 -3.602 1.877 1.00 56.75 103 LYS A O 1
ATOM 785 N N . ARG A 1 104 ? 9.550 -5.370 0.983 1.00 61.06 104 ARG A N 1
ATOM 786 C CA . ARG A 1 104 ? 10.184 -5.833 2.230 1.00 61.06 104 ARG A CA 1
ATOM 787 C C . ARG A 1 104 ? 11.383 -4.970 2.614 1.00 61.06 104 ARG A C 1
ATOM 789 O O . ARG A 1 104 ? 11.587 -4.781 3.799 1.00 61.06 104 ARG A O 1
ATOM 796 N N . ARG A 1 105 ? 12.141 -4.418 1.661 1.00 67.38 105 ARG A N 1
ATOM 797 C CA . ARG A 1 105 ? 13.191 -3.415 1.906 1.00 67.38 105 ARG A CA 1
ATOM 798 C C . ARG A 1 105 ? 12.591 -2.104 2.380 1.00 67.38 105 ARG A C 1
ATOM 800 O O . ARG A 1 105 ? 13.022 -1.613 3.403 1.00 67.38 105 ARG A O 1
ATOM 807 N N . HIS A 1 106 ? 11.559 -1.611 1.711 1.00 59.72 106 HIS A N 1
ATOM 808 C CA . HIS A 1 106 ? 10.798 -0.435 2.105 1.00 59.72 106 HIS A CA 1
ATOM 809 C C . HIS A 1 106 ? 10.101 -0.650 3.451 1.00 59.72 106 HIS A C 1
ATOM 811 O O . HIS A 1 106 ? 10.111 0.243 4.281 1.00 59.72 106 HIS A O 1
ATOM 817 N N . ASN A 1 107 ? 9.537 -1.833 3.721 1.00 65.56 107 ASN A N 1
ATOM 818 C CA . ASN A 1 107 ? 8.955 -2.145 5.028 1.00 65.56 107 ASN A CA 1
ATOM 819 C C . ASN A 1 107 ? 10.037 -2.299 6.098 1.00 65.56 107 ASN A C 1
ATOM 821 O O . ASN A 1 107 ? 9.815 -1.839 7.198 1.00 65.56 107 ASN A O 1
ATOM 825 N N . MET A 1 108 ? 11.209 -2.865 5.783 1.00 66.25 108 MET A N 1
ATOM 826 C CA . MET A 1 108 ? 12.367 -2.909 6.690 1.00 66.25 108 MET A CA 1
ATOM 827 C C . MET A 1 108 ? 12.977 -1.523 6.923 1.00 66.25 108 MET A C 1
ATOM 829 O O . MET A 1 108 ? 13.527 -1.274 7.986 1.00 66.25 108 MET A O 1
ATOM 833 N N . GLU A 1 109 ? 12.910 -0.624 5.945 1.00 63.19 109 GLU A N 1
ATOM 834 C CA . GLU A 1 109 ? 13.401 0.750 6.037 1.00 63.19 109 GLU A CA 1
ATOM 835 C C . GLU A 1 109 ? 12.402 1.626 6.794 1.00 63.19 109 GLU A C 1
ATOM 837 O O . GLU A 1 109 ? 12.814 2.357 7.679 1.00 63.19 109 GLU A O 1
ATOM 842 N N . MET A 1 110 ? 11.096 1.442 6.581 1.00 58.28 110 MET A N 1
ATOM 843 C CA . MET A 1 110 ? 10.030 1.989 7.426 1.00 58.28 110 MET A CA 1
ATOM 844 C C . MET A 1 110 ? 10.043 1.394 8.836 1.00 58.28 110 MET A C 1
ATOM 846 O O . MET A 1 110 ? 9.798 2.121 9.786 1.00 58.28 110 MET A O 1
ATOM 850 N N . GLU A 1 111 ? 10.359 0.109 9.006 1.00 57.94 111 GLU A N 1
ATOM 851 C CA . GLU A 1 111 ? 10.565 -0.522 10.315 1.00 57.94 111 GLU A CA 1
ATOM 852 C C . GLU A 1 111 ? 11.845 -0.004 10.968 1.00 57.94 111 GLU A C 1
ATOM 854 O O . GLU A 1 111 ? 11.837 0.207 12.168 1.00 57.94 111 GLU A O 1
ATOM 859 N N . LYS A 1 112 ? 12.921 0.276 10.218 1.00 61.25 112 LYS A N 1
ATOM 860 C CA . LYS A 1 112 ? 14.128 0.944 10.736 1.00 61.25 112 LYS A CA 1
ATOM 861 C C . LYS A 1 112 ? 13.878 2.408 11.087 1.00 61.25 112 LYS A C 1
ATOM 863 O O . LYS A 1 112 ? 14.391 2.869 12.098 1.00 61.25 112 LYS A O 1
ATOM 868 N N . ILE A 1 113 ? 13.081 3.125 10.297 1.00 56.50 113 ILE A N 1
ATOM 869 C CA . ILE A 1 113 ? 12.629 4.490 10.589 1.00 56.50 113 ILE A CA 1
ATOM 870 C C . ILE A 1 113 ? 11.684 4.475 11.797 1.00 56.50 113 ILE A C 1
ATOM 872 O O . ILE A 1 113 ? 11.803 5.345 12.643 1.00 56.50 113 ILE A O 1
ATOM 876 N N . ALA A 1 114 ? 10.829 3.463 11.955 1.00 52.94 114 ALA A N 1
ATOM 877 C CA . ALA A 1 114 ? 9.986 3.266 13.139 1.00 52.94 114 ALA A CA 1
ATOM 878 C C . ALA A 1 114 ? 10.754 2.699 14.352 1.00 52.94 114 ALA A C 1
ATOM 880 O O . ALA A 1 114 ? 10.305 2.826 15.487 1.00 52.94 114 ALA A O 1
ATOM 881 N N . GLN A 1 115 ? 11.911 2.067 14.140 1.00 54.97 115 GLN A N 1
ATOM 882 C CA . GLN A 1 115 ? 12.841 1.663 15.199 1.00 54.97 115 GLN A CA 1
ATOM 883 C C . GLN A 1 115 ? 13.741 2.831 15.634 1.00 54.97 115 GLN A C 1
ATOM 885 O O . GLN A 1 115 ? 14.131 2.877 16.797 1.00 54.97 115 GLN A O 1
ATOM 890 N N . GLY A 1 116 ? 14.057 3.768 14.729 1.00 50.34 116 GLY A N 1
ATOM 891 C CA . GLY A 1 116 ? 14.832 4.986 14.999 1.00 50.34 116 GLY A CA 1
ATOM 892 C C . GLY A 1 116 ? 13.983 6.135 15.546 1.00 50.34 116 GLY A C 1
ATOM 893 O O . GLY A 1 116 ? 14.389 6.790 16.498 1.00 50.34 116 GLY A O 1
ATOM 894 N N . SER A 1 117 ? 12.770 6.306 15.023 1.00 55.28 117 SER A N 1
ATOM 895 C CA . SER A 1 117 ? 11.681 7.059 15.647 1.00 55.28 117 SER A CA 1
ATOM 896 C C . SER A 1 117 ? 10.900 6.100 16.530 1.00 55.28 117 SER A C 1
ATOM 898 O O . SER A 1 117 ? 9.772 5.691 16.246 1.00 55.28 117 SER A O 1
ATOM 900 N N . GLY A 1 118 ? 11.615 5.615 17.545 1.00 55.66 118 GLY A N 1
ATOM 901 C CA . GLY A 1 118 ? 11.151 4.563 18.423 1.00 55.66 118 GLY A CA 1
ATOM 902 C C . GLY A 1 118 ? 9.840 4.953 19.088 1.00 55.66 118 GLY A C 1
ATOM 903 O O . GLY A 1 118 ? 9.442 6.113 19.126 1.00 55.66 118 GLY A O 1
ATOM 904 N N . VAL A 1 119 ? 9.200 3.980 19.721 1.00 51.47 119 VAL A N 1
ATOM 905 C CA . VAL A 1 119 ? 8.086 4.191 20.655 1.00 51.47 119 VAL A CA 1
ATOM 906 C C . VAL A 1 119 ? 8.293 5.426 21.554 1.00 51.47 119 VAL A C 1
ATOM 908 O O . VAL A 1 119 ? 7.311 6.050 21.915 1.00 51.47 119 VAL A O 1
ATOM 911 N N . ALA A 1 120 ? 9.535 5.831 21.851 1.00 56.28 120 ALA A N 1
ATOM 912 C CA . ALA A 1 120 ? 9.907 7.082 22.513 1.00 56.28 120 ALA A CA 1
ATOM 913 C C . ALA A 1 120 ? 9.485 8.390 21.800 1.00 56.28 120 ALA A C 1
ATOM 915 O O . ALA A 1 120 ? 9.042 9.298 22.493 1.00 56.28 120 ALA A O 1
ATOM 916 N N . ASP A 1 121 ? 9.570 8.504 20.473 1.00 62.75 121 ASP A N 1
ATOM 917 C CA . ASP A 1 121 ? 9.141 9.694 19.713 1.00 62.75 121 ASP A CA 1
ATOM 918 C C . ASP A 1 121 ? 7.617 9.776 19.630 1.00 62.75 121 ASP A C 1
ATOM 920 O O . ASP A 1 121 ? 7.020 10.843 19.793 1.00 62.75 121 ASP A O 1
ATOM 924 N N . ILE A 1 122 ? 6.966 8.624 19.444 1.00 64.00 122 ILE A N 1
ATOM 925 C CA . ILE A 1 122 ? 5.506 8.512 19.499 1.00 64.00 122 ILE A CA 1
ATOM 926 C C . ILE A 1 122 ? 5.031 8.819 20.922 1.00 64.00 122 ILE A C 1
ATOM 928 O O . ILE A 1 122 ? 4.116 9.612 21.109 1.00 64.00 122 ILE A O 1
ATOM 932 N N . LEU A 1 123 ? 5.678 8.250 21.939 1.00 62.44 123 LEU A N 1
ATOM 933 C CA . LEU A 1 123 ? 5.375 8.496 23.347 1.00 62.44 123 LEU A CA 1
ATOM 934 C C . LEU A 1 123 ? 5.672 9.945 23.737 1.00 62.44 123 LEU A C 1
ATOM 936 O O . LEU A 1 123 ? 4.907 10.525 24.499 1.00 62.44 123 LEU A O 1
ATOM 940 N N . GLY A 1 124 ? 6.735 10.543 23.199 1.00 70.38 124 GLY A N 1
ATOM 941 C CA . GLY A 1 124 ? 7.091 11.949 23.366 1.00 70.38 124 GLY A CA 1
ATOM 942 C C . GLY A 1 124 ? 6.022 12.861 22.777 1.00 70.38 124 GLY A C 1
ATOM 943 O O . GLY A 1 124 ? 5.511 13.729 23.478 1.00 70.38 124 GLY A O 1
ATOM 944 N N . THR A 1 125 ? 5.590 12.582 21.547 1.00 70.88 125 THR A N 1
ATOM 945 C CA . THR A 1 125 ? 4.507 13.306 20.867 1.00 70.88 125 THR A CA 1
ATOM 946 C C . THR A 1 125 ? 3.168 13.140 21.592 1.00 70.88 125 THR A C 1
ATOM 948 O O . THR A 1 125 ? 2.448 14.113 21.791 1.00 70.88 125 THR A O 1
ATOM 951 N N . VAL A 1 126 ? 2.835 11.928 22.053 1.00 68.31 126 VAL A N 1
ATOM 952 C CA . VAL A 1 126 ? 1.622 11.646 22.844 1.00 68.31 126 VAL A CA 1
ATOM 953 C C . VAL A 1 126 ? 1.679 12.342 24.205 1.00 68.31 126 VAL A C 1
ATOM 955 O O . VAL A 1 126 ? 0.671 12.878 24.660 1.00 68.31 126 VAL A O 1
ATOM 958 N N . LYS A 1 127 ? 2.850 12.384 24.848 1.00 73.69 127 LYS A N 1
ATOM 959 C CA . LYS A 1 127 ? 3.068 13.094 26.113 1.00 73.69 127 LYS A CA 1
ATOM 960 C C . LYS A 1 127 ? 2.936 14.604 25.929 1.00 73.69 127 LYS A C 1
ATOM 962 O O . LYS A 1 127 ? 2.274 15.255 26.733 1.00 73.69 127 LYS A O 1
ATOM 967 N N . GLU A 1 128 ? 3.521 15.159 24.872 1.00 78.06 128 GLU A N 1
ATOM 968 C CA . GLU A 1 128 ? 3.420 16.582 24.554 1.00 78.06 128 GLU A CA 1
ATOM 969 C C . GLU A 1 128 ? 1.982 16.971 24.192 1.00 78.06 128 GLU A C 1
ATOM 971 O O . GLU A 1 128 ? 1.464 17.956 24.709 1.00 78.06 128 GLU A O 1
ATOM 976 N N . PHE A 1 129 ? 1.296 16.154 23.390 1.00 75.38 129 PHE A N 1
ATOM 977 C CA . PHE A 1 129 ? -0.125 16.315 23.088 1.00 75.38 129 PHE A CA 1
ATOM 978 C C . PHE A 1 129 ? -0.986 16.240 24.354 1.00 75.38 129 PHE A C 1
ATOM 980 O O . PHE A 1 129 ? -1.835 17.099 24.574 1.00 75.38 129 PHE A O 1
ATOM 987 N N . GLY A 1 130 ? -0.714 15.272 25.233 1.00 75.12 130 GLY A N 1
ATOM 988 C CA . GLY A 1 130 ? -1.359 15.144 26.536 1.00 75.12 130 GLY A CA 1
ATOM 989 C C . GLY A 1 130 ? -1.201 16.403 27.387 1.00 75.12 130 GLY A C 1
ATOM 990 O O . GLY A 1 130 ? -2.170 16.877 27.973 1.00 75.12 130 GLY A O 1
ATOM 991 N N . ASN A 1 131 ? -0.004 16.992 27.411 1.00 81.38 131 ASN A N 1
ATOM 992 C CA . ASN A 1 131 ? 0.292 18.211 28.167 1.00 81.38 131 ASN A CA 1
ATOM 993 C C . ASN A 1 131 ? -0.401 19.472 27.629 1.00 81.38 131 ASN A C 1
ATOM 995 O O . ASN A 1 131 ? -0.506 20.444 28.371 1.00 81.38 131 ASN A O 1
ATOM 999 N N . ARG A 1 132 ? -0.895 19.466 26.384 1.00 81.38 132 ARG A N 1
ATOM 1000 C CA . ARG A 1 132 ? -1.677 20.582 25.817 1.00 81.38 132 ARG A CA 1
ATOM 1001 C C . ARG A 1 132 ? -3.109 20.644 26.359 1.00 81.38 132 ARG A C 1
ATOM 1003 O O . ARG A 1 132 ? -3.775 21.659 26.179 1.00 81.38 132 ARG A O 1
ATOM 1010 N N . PHE A 1 133 ? -3.586 19.590 27.020 1.00 81.38 133 PHE A N 1
ATOM 1011 C CA . PHE A 1 133 ? -4.900 19.564 27.658 1.00 81.38 133 PHE A CA 1
ATOM 1012 C C . PHE A 1 133 ? -4.844 20.067 29.103 1.00 81.38 133 PHE A C 1
ATOM 1014 O O . PHE A 1 133 ? -3.889 19.790 29.829 1.00 81.38 133 PHE A O 1
ATOM 1021 N N . SER A 1 134 ? -5.909 20.742 29.548 1.00 87.69 134 SER A N 1
ATOM 1022 C CA . SER A 1 134 ? -6.096 21.058 30.968 1.00 87.69 134 SER A CA 1
ATOM 1023 C C . SER A 1 134 ? -6.247 19.780 31.803 1.00 87.69 134 SER A C 1
ATOM 1025 O O . SER A 1 134 ? -6.673 18.740 31.291 1.00 87.69 134 SER A O 1
ATOM 1027 N N . GLU A 1 135 ? -5.942 19.847 33.101 1.00 86.12 135 GLU A N 1
ATOM 1028 C CA . GLU A 1 135 ? -6.089 18.697 34.010 1.00 86.12 135 GLU A CA 1
ATOM 1029 C C . GLU A 1 135 ? -7.529 18.156 34.049 1.00 86.12 135 GLU A C 1
ATOM 1031 O O . GLU A 1 135 ? -7.741 16.943 34.047 1.00 86.12 135 GLU A O 1
ATOM 1036 N N . GLU A 1 136 ? -8.531 19.036 33.974 1.00 84.81 136 GLU A N 1
ATOM 1037 C CA . GLU A 1 136 ? -9.946 18.650 33.875 1.00 84.81 136 GLU A CA 1
ATOM 1038 C C . GLU A 1 136 ? -10.248 17.863 32.591 1.00 84.81 136 GLU A C 1
ATOM 1040 O O . GLU A 1 136 ? -10.959 16.853 32.617 1.00 84.81 136 GLU A O 1
ATOM 1045 N N . THR A 1 137 ? -9.653 18.273 31.467 1.00 86.06 137 THR A N 1
ATOM 1046 C CA . THR A 1 137 ? -9.809 17.578 30.183 1.00 86.06 137 THR A CA 1
ATOM 1047 C C . THR A 1 137 ? -9.137 16.207 30.228 1.00 86.06 137 THR A C 1
ATOM 1049 O O . THR A 1 137 ? -9.740 15.216 29.822 1.00 86.06 137 THR A O 1
ATOM 1052 N N . LYS A 1 138 ? -7.920 16.113 30.785 1.00 85.69 138 LYS A N 1
ATOM 1053 C CA . LYS A 1 138 ? -7.209 14.833 30.965 1.00 85.69 138 LYS A CA 1
ATOM 1054 C C . LYS A 1 138 ? -8.022 13.856 31.811 1.00 85.69 138 LYS A C 1
ATOM 1056 O O . LYS A 1 138 ? -8.151 12.688 31.440 1.00 85.69 138 LYS A O 1
ATOM 1061 N N . LYS A 1 139 ? -8.590 14.336 32.922 1.00 88.56 139 LYS A N 1
ATOM 1062 C CA . LYS A 1 139 ? -9.453 13.544 33.804 1.00 88.56 139 LYS A CA 1
ATOM 1063 C C . LYS A 1 139 ? -10.678 13.022 33.052 1.00 88.56 139 LYS A C 1
ATOM 1065 O O . LYS A 1 139 ? -10.910 11.817 33.045 1.00 88.56 139 LYS A O 1
ATOM 1070 N N . THR A 1 140 ? -11.385 13.903 32.349 1.00 88.69 140 THR A N 1
ATOM 1071 C CA . THR A 1 140 ? -12.586 13.551 31.576 1.00 88.69 140 THR A CA 1
ATOM 1072 C C . THR A 1 140 ? -12.284 12.523 30.483 1.00 88.69 140 THR A C 1
ATOM 1074 O O . THR A 1 140 ? -13.019 11.552 30.319 1.00 88.69 140 THR A O 1
ATOM 1077 N N . VAL A 1 141 ? -11.175 12.689 29.754 1.00 86.81 141 VAL A N 1
ATOM 1078 C CA . VAL A 1 141 ? -10.747 11.737 28.716 1.00 86.81 141 VAL A CA 1
ATOM 1079 C C . VAL A 1 141 ? -10.418 10.375 29.324 1.00 86.81 141 VAL A C 1
ATOM 1081 O O . VAL A 1 141 ? -10.834 9.350 28.785 1.00 86.81 141 VAL A O 1
ATOM 1084 N N . LYS A 1 142 ? -9.707 10.349 30.458 1.00 88.06 142 LYS A N 1
ATOM 1085 C CA . LYS A 1 142 ? -9.371 9.108 31.164 1.00 88.06 142 LYS A CA 1
ATOM 1086 C C . LYS A 1 142 ? -10.628 8.374 31.631 1.00 88.06 142 LYS A C 1
ATOM 1088 O O . LYS A 1 142 ? -10.764 7.189 31.355 1.00 88.06 142 LYS A O 1
ATOM 1093 N N . GLU A 1 143 ? -11.547 9.076 32.288 1.00 90.44 143 GLU A N 1
ATOM 1094 C CA . GLU A 1 143 ? -12.817 8.510 32.761 1.00 90.44 143 GLU A CA 1
ATOM 1095 C C . GLU A 1 143 ? -13.675 8.004 31.596 1.00 90.44 143 GLU A C 1
ATOM 1097 O O . GLU A 1 143 ? -14.196 6.891 31.644 1.00 90.44 143 GLU A O 1
ATOM 1102 N N . GLY A 1 144 ? -13.770 8.777 30.511 1.00 88.94 144 GLY A N 1
ATOM 1103 C CA . GLY A 1 144 ? -14.483 8.372 29.303 1.00 88.94 144 GLY A CA 1
ATOM 1104 C C . GLY A 1 144 ? -13.904 7.107 28.662 1.00 88.94 144 GLY A C 1
ATOM 1105 O O . GLY A 1 144 ? -14.663 6.226 28.258 1.00 88.94 144 GLY A O 1
ATOM 1106 N N . LEU A 1 145 ? -12.572 6.990 28.602 1.00 89.25 145 LEU A N 1
ATOM 1107 C CA . LEU A 1 145 ? -11.898 5.816 28.050 1.00 89.25 145 LEU A CA 1
ATOM 1108 C C . LEU A 1 145 ? -12.058 4.583 28.948 1.00 89.25 145 LEU A C 1
ATOM 1110 O O . LEU A 1 145 ? -12.368 3.513 28.431 1.00 89.25 145 LEU A O 1
ATOM 1114 N N . SER A 1 146 ? -11.907 4.728 30.268 1.00 91.12 146 SER A N 1
ATOM 1115 C CA . 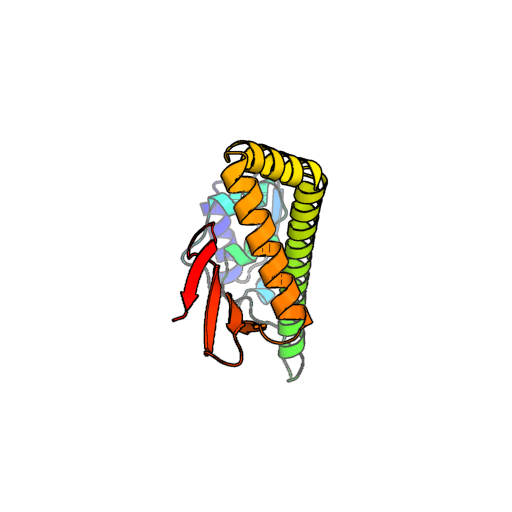SER A 1 146 ? -12.163 3.643 31.225 1.00 91.12 146 SER A CA 1
ATOM 1116 C C . SER A 1 146 ? -13.597 3.128 31.103 1.00 91.12 146 SER A C 1
ATOM 1118 O O . SER A 1 146 ? -13.803 1.942 30.876 1.00 91.12 146 SER A O 1
ATOM 1120 N N . ASN A 1 147 ? -14.583 4.030 31.103 1.00 90.88 147 ASN A N 1
ATOM 1121 C CA . ASN A 1 147 ? -15.991 3.664 30.942 1.00 90.88 147 ASN A CA 1
ATOM 1122 C C . ASN A 1 147 ? -16.271 2.951 29.608 1.00 90.88 147 ASN A C 1
ATOM 1124 O O . ASN A 1 147 ? -17.168 2.111 29.524 1.00 90.88 147 ASN A O 1
ATOM 1128 N N . LEU A 1 148 ? -15.554 3.308 28.536 1.00 88.31 148 LEU A N 1
ATOM 1129 C CA . LEU A 1 148 ? -15.677 2.630 27.247 1.00 88.31 148 LEU A CA 1
ATOM 1130 C C . LEU A 1 148 ? -15.124 1.202 27.311 1.00 88.31 148 LEU A C 1
ATOM 1132 O O . LEU A 1 148 ? -15.766 0.300 26.777 1.00 88.31 148 LEU A O 1
ATOM 1136 N N . ILE A 1 149 ? -13.969 1.006 27.951 1.00 90.12 149 ILE A N 1
ATOM 1137 C CA . ILE A 1 149 ? -13.351 -0.313 28.150 1.00 90.12 149 ILE A CA 1
ATOM 1138 C C . ILE A 1 149 ? -14.277 -1.197 28.983 1.00 90.12 149 ILE A C 1
ATOM 1140 O O . ILE A 1 149 ? -14.637 -2.280 28.531 1.00 90.12 149 ILE A O 1
ATOM 1144 N N . ASP A 1 150 ? -14.778 -0.686 30.107 1.00 93.69 150 ASP A N 1
ATOM 1145 C CA . ASP A 1 150 ? -15.692 -1.428 30.977 1.00 93.69 150 ASP A CA 1
ATOM 1146 C C . ASP A 1 150 ? -16.945 -1.879 30.216 1.00 93.69 150 ASP A C 1
ATOM 1148 O O . ASP A 1 150 ? -17.374 -3.024 30.326 1.00 93.69 150 ASP A O 1
ATOM 1152 N N . LYS A 1 151 ? -17.515 -1.012 29.368 1.00 90.31 151 LYS A N 1
ATOM 1153 C CA . LYS A 1 151 ? -18.672 -1.364 28.525 1.00 90.31 151 LYS A CA 1
ATOM 1154 C C . LYS A 1 151 ? -18.353 -2.407 27.456 1.00 90.31 151 LYS A C 1
ATOM 1156 O O . LYS A 1 151 ? -19.259 -3.114 27.016 1.00 90.31 151 LYS A O 1
ATOM 1161 N N . ILE A 1 152 ? -17.111 -2.477 26.979 1.00 91.19 152 ILE A N 1
ATOM 1162 C CA . ILE A 1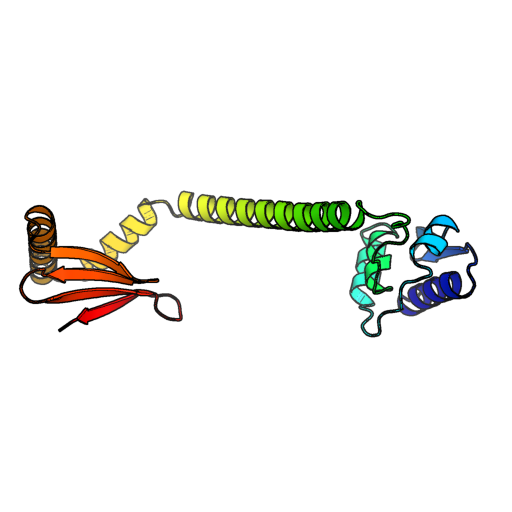 152 ? -16.673 -3.535 26.060 1.00 91.19 152 ILE A CA 1
ATOM 1163 C C . ILE A 1 152 ? -16.557 -4.854 26.826 1.00 91.19 152 ILE A C 1
ATOM 1165 O O . ILE A 1 152 ? -17.075 -5.867 26.356 1.00 91.19 152 ILE A O 1
ATOM 1169 N N . ASP A 1 153 ? -15.959 -4.826 28.016 1.00 91.31 153 ASP A N 1
ATOM 1170 C CA . ASP A 1 153 ? -15.724 -6.008 28.849 1.00 91.31 153 ASP A CA 1
ATOM 1171 C C . ASP A 1 153 ? -17.028 -6.611 29.388 1.00 91.31 153 ASP A C 1
ATOM 1173 O O . ASP A 1 153 ? -17.201 -7.830 29.383 1.00 91.31 153 ASP A O 1
ATOM 1177 N N . THR A 1 154 ? -18.001 -5.776 29.767 1.00 93.31 154 THR A N 1
ATOM 1178 C CA . THR A 1 154 ? -19.352 -6.230 30.147 1.00 93.31 154 THR A CA 1
ATOM 1179 C C . THR A 1 154 ? -20.188 -6.698 28.953 1.00 93.31 154 THR A C 1
ATOM 1181 O O . THR A 1 154 ? -21.280 -7.241 29.128 1.00 93.31 154 THR A O 1
ATOM 1184 N N . GLY A 1 155 ? -19.701 -6.496 27.724 1.00 89.88 155 GLY A N 1
ATOM 1185 C CA . GLY A 1 155 ? -20.391 -6.865 26.492 1.00 89.88 155 GLY A CA 1
ATOM 1186 C C . GLY A 1 155 ? -21.532 -5.924 26.097 1.00 89.88 155 GLY A C 1
ATOM 1187 O O . GLY A 1 155 ? -22.258 -6.221 25.151 1.00 89.88 155 GLY A O 1
ATOM 1188 N N . GLU A 1 156 ? -21.709 -4.782 26.767 1.00 90.81 156 GLU A N 1
ATOM 1189 C CA . GLU A 1 156 ? -22.691 -3.761 26.373 1.00 90.81 156 GLU A CA 1
ATOM 1190 C C . GLU A 1 156 ? -22.315 -3.060 25.059 1.00 90.81 156 GLU A C 1
ATOM 1192 O O . GLU A 1 156 ? -23.187 -2.654 24.281 1.00 90.81 156 GLU A O 1
ATOM 1197 N N . MET A 1 157 ? -21.014 -2.936 24.796 1.00 90.94 157 MET A N 1
ATOM 1198 C CA . MET A 1 157 ? -20.428 -2.328 23.608 1.00 90.94 157 MET A CA 1
ATOM 1199 C C . MET A 1 157 ? -19.731 -3.393 22.763 1.00 90.94 157 MET A C 1
ATOM 1201 O O . MET A 1 157 ? -18.860 -4.120 23.228 1.00 90.94 157 MET A O 1
ATOM 1205 N N . LYS A 1 158 ? -20.053 -3.447 21.470 1.00 92.00 158 LYS A N 1
ATOM 1206 C CA . LYS A 1 158 ? -19.386 -4.329 20.511 1.00 92.00 158 LYS A CA 1
ATOM 1207 C C . LYS A 1 158 ? -18.450 -3.540 19.610 1.00 92.00 158 LYS A C 1
ATOM 1209 O O . LYS A 1 158 ? -18.890 -2.642 18.890 1.00 92.00 158 LYS A O 1
ATOM 1214 N N . VAL A 1 159 ? -17.186 -3.951 19.573 1.00 92.31 159 VAL A N 1
ATOM 1215 C CA . VAL A 1 159 ? -16.207 -3.456 18.601 1.00 92.31 159 VAL A CA 1
ATOM 1216 C C . VAL A 1 159 ? -16.349 -4.244 17.298 1.00 92.31 159 VAL A C 1
ATOM 1218 O O . VAL A 1 159 ? -16.420 -5.475 17.297 1.00 92.31 159 VAL A O 1
ATOM 1221 N N . LYS A 1 160 ? -16.453 -3.542 16.169 1.00 89.81 160 LYS A N 1
ATOM 1222 C CA . LYS A 1 160 ? -16.567 -4.133 14.831 1.00 89.81 160 LYS A CA 1
ATOM 1223 C C . LYS A 1 160 ? -15.622 -3.445 13.861 1.00 89.81 160 LYS A C 1
ATOM 1225 O O . LYS A 1 160 ? -15.561 -2.221 13.817 1.00 89.81 160 LYS A O 1
ATOM 1230 N N . HIS A 1 161 ? -15.000 -4.235 12.997 1.00 89.94 161 HIS A N 1
ATOM 1231 C CA . HIS A 1 161 ? -14.313 -3.725 11.817 1.00 89.94 161 HIS A CA 1
ATOM 1232 C C . HIS A 1 161 ? -15.293 -3.665 10.643 1.00 89.94 161 HIS A C 1
ATOM 1234 O O . HIS A 1 161 ? -15.988 -4.640 10.348 1.00 89.94 161 HIS A O 1
ATOM 1240 N N . LYS A 1 162 ? -15.384 -2.504 9.989 1.00 85.56 162 LYS A N 1
ATOM 1241 C CA . LYS A 1 162 ? -16.201 -2.289 8.788 1.00 85.56 162 LYS A CA 1
ATOM 1242 C C . LYS A 1 162 ? -15.386 -1.544 7.739 1.00 85.56 162 LYS A C 1
ATOM 1244 O O . LYS A 1 162 ? -15.200 -0.333 7.844 1.00 85.56 162 LYS A O 1
ATOM 1249 N N . GLY A 1 163 ? -14.908 -2.268 6.726 1.00 86.50 163 GLY A N 1
ATOM 1250 C CA . GLY A 1 163 ? -13.965 -1.719 5.749 1.00 86.50 163 GLY A CA 1
ATOM 1251 C C . GLY A 1 163 ? -12.738 -1.142 6.460 1.00 86.50 163 GLY A C 1
ATOM 1252 O O . GLY A 1 163 ? -12.156 -1.804 7.313 1.00 86.50 163 GLY A O 1
ATOM 1253 N N . ASN A 1 164 ? -12.419 0.125 6.187 1.00 85.06 164 ASN A N 1
ATOM 1254 C CA . ASN A 1 164 ? -11.305 0.848 6.816 1.00 85.06 164 ASN A CA 1
ATOM 1255 C C . ASN A 1 164 ? -11.696 1.570 8.121 1.00 85.06 164 ASN A C 1
ATOM 1257 O O . ASN A 1 164 ? -11.057 2.557 8.488 1.00 85.06 164 ASN A O 1
ATOM 1261 N N . SER A 1 165 ? -12.772 1.132 8.782 1.00 88.56 165 SER A N 1
ATOM 1262 C CA . SER A 1 165 ? -13.287 1.769 9.997 1.00 88.56 165 SER A CA 1
ATOM 1263 C C . SER A 1 165 ? -13.366 0.801 11.170 1.00 88.56 165 SER A C 1
ATOM 1265 O O . SER A 1 165 ? -13.758 -0.358 11.008 1.00 88.56 165 SER A O 1
ATOM 1267 N N . ILE A 1 166 ? -13.063 1.310 12.361 1.00 93.38 166 ILE A N 1
ATOM 1268 C CA . ILE A 1 166 ? -13.324 0.660 13.646 1.00 93.38 166 ILE A CA 1
ATOM 1269 C C . ILE A 1 166 ? -14.572 1.309 14.234 1.00 93.38 166 ILE A C 1
ATOM 1271 O O . ILE A 1 166 ? -14.647 2.530 14.341 1.00 93.38 166 ILE A O 1
ATOM 1275 N N . VAL A 1 167 ? -15.567 0.500 14.586 1.00 90.69 167 VAL A N 1
ATOM 1276 C CA . VAL A 1 167 ? -16.864 0.961 15.089 1.00 90.69 167 VAL A CA 1
ATOM 1277 C C . VAL A 1 167 ? -17.109 0.365 16.466 1.00 90.69 167 VAL A C 1
ATOM 1279 O O . VAL A 1 167 ? -17.130 -0.855 16.613 1.00 90.69 167 VAL A O 1
ATOM 1282 N N . PHE A 1 168 ? -17.364 1.221 17.445 1.00 92.56 168 PHE A N 1
ATOM 1283 C CA . PHE A 1 168 ? -17.821 0.866 18.783 1.00 92.56 168 PHE A CA 1
ATOM 1284 C C . PHE A 1 168 ? -19.330 1.072 18.807 1.00 92.56 168 PHE A C 1
ATOM 1286 O O . PHE A 1 168 ? -19.785 2.202 18.660 1.00 92.56 168 PHE A O 1
ATOM 1293 N N . LYS A 1 169 ? -20.111 -0.006 18.902 1.00 92.06 169 LYS A N 1
ATOM 1294 C CA . LYS A 1 169 ? -21.578 0.044 18.826 1.00 92.06 169 LYS A CA 1
ATOM 1295 C C . LYS A 1 169 ? -22.201 -0.541 20.089 1.00 92.06 169 LYS A C 1
ATOM 1297 O O . LYS A 1 169 ? -21.964 -1.713 20.380 1.00 92.06 169 LYS A O 1
ATOM 1302 N N . ASN A 1 170 ? -23.047 0.223 20.774 1.00 91.19 170 ASN A N 1
ATOM 1303 C CA . ASN A 1 170 ? -23.863 -0.280 21.870 1.00 91.19 170 ASN A CA 1
ATOM 1304 C C . ASN A 1 170 ? -24.854 -1.320 21.327 1.00 91.19 170 ASN A C 1
ATOM 1306 O O . ASN A 1 170 ? -25.510 -1.106 20.303 1.00 91.19 170 ASN A O 1
ATOM 1310 N N . ILE A 1 171 ? -24.941 -2.475 21.982 1.00 88.50 171 ILE A N 1
ATOM 1311 C CA . ILE A 1 171 ? -25.771 -3.583 21.499 1.00 88.50 171 ILE A CA 1
ATOM 1312 C C . ILE A 1 171 ? -27.264 -3.284 21.677 1.00 88.50 171 ILE A C 1
ATOM 1314 O O . ILE A 1 171 ? -28.060 -3.704 20.839 1.00 88.50 171 ILE A O 1
ATOM 1318 N N . ARG A 1 172 ? -27.633 -2.547 22.730 1.00 86.44 172 ARG A N 1
ATOM 1319 C CA . ARG A 1 172 ? -29.024 -2.249 23.086 1.00 86.44 172 ARG A CA 1
ATOM 1320 C C . ARG A 1 172 ? -29.575 -1.062 22.301 1.00 86.44 172 ARG A C 1
ATOM 1322 O O . ARG A 1 172 ? -30.597 -1.213 21.646 1.00 86.44 172 ARG A O 1
ATOM 1329 N N . SER A 1 173 ? -28.901 0.090 22.339 1.00 87.62 173 SER A N 1
ATOM 1330 C CA . SER A 1 173 ? -29.386 1.303 21.653 1.00 87.62 173 SER A CA 1
ATOM 1331 C C . SER A 1 173 ? -29.050 1.319 20.165 1.00 87.62 173 SER A C 1
ATOM 1333 O O . SER A 1 173 ? -29.745 1.932 19.366 1.00 87.62 173 SER A O 1
ATOM 1335 N N . GLY A 1 174 ? -27.984 0.628 19.765 1.00 84.75 174 GLY A N 1
ATOM 1336 C CA . GLY A 1 174 ? -27.479 0.670 18.401 1.00 84.75 174 GLY A CA 1
ATOM 1337 C C . GLY A 1 174 ? -26.630 1.901 18.065 1.00 84.75 174 GLY A C 1
ATOM 1338 O O . GLY A 1 174 ? -26.004 1.920 16.999 1.00 84.75 174 GLY A O 1
ATOM 1339 N N . GLU A 1 175 ? -26.546 2.858 18.980 1.00 87.69 175 GLU A N 1
ATOM 1340 C CA . GLU A 1 175 ? -25.701 4.043 18.878 1.00 87.69 175 GLU A CA 1
ATOM 1341 C C . GLU A 1 175 ? -24.226 3.684 19.091 1.00 87.69 175 GLU A C 1
ATOM 1343 O O . GLU A 1 175 ? -23.880 2.612 19.604 1.00 87.69 175 GLU A O 1
ATOM 1348 N N . GLY A 1 176 ? -23.321 4.571 18.693 1.00 88.25 176 GLY A N 1
ATOM 1349 C CA . GLY A 1 176 ? -21.901 4.304 18.810 1.00 88.25 176 GLY A CA 1
ATOM 1350 C C . GLY A 1 176 ? -20.988 5.407 18.310 1.00 88.25 176 GLY A C 1
ATOM 1351 O O . GLY A 1 176 ? -21.418 6.471 17.878 1.00 88.25 176 GLY A O 1
ATOM 1352 N N . ILE A 1 177 ? -19.695 5.112 18.326 1.00 91.75 177 ILE A N 1
ATOM 1353 C CA . ILE A 1 177 ? -18.648 5.961 17.754 1.00 91.75 177 ILE A CA 1
ATOM 1354 C C . ILE A 1 177 ? -17.857 5.166 16.721 1.00 91.75 177 ILE A C 1
ATOM 1356 O O . ILE A 1 177 ? -17.775 3.935 16.789 1.00 91.75 177 ILE A O 1
ATOM 1360 N N . PHE A 1 178 ? -17.274 5.850 15.745 1.00 90.56 178 PHE A N 1
ATOM 1361 C CA . PHE A 1 178 ? -16.420 5.219 14.753 1.00 90.56 178 PHE A CA 1
ATOM 1362 C C . PHE A 1 178 ? -15.181 6.048 14.442 1.00 90.56 178 PHE A C 1
ATOM 1364 O O . PHE A 1 178 ? -15.195 7.278 14.442 1.00 90.56 178 PHE A O 1
ATOM 1371 N N . LEU A 1 179 ? -14.112 5.321 14.146 1.00 92.19 179 LEU A N 1
ATOM 1372 C CA . LEU A 1 179 ? -12.838 5.827 13.669 1.00 92.19 179 LEU A CA 1
ATOM 1373 C C . LEU A 1 179 ? -12.659 5.318 12.247 1.00 92.19 179 LEU A C 1
ATOM 1375 O O . LEU A 1 179 ? -12.740 4.111 12.020 1.00 92.19 179 LEU A O 1
ATOM 1379 N N . SER A 1 180 ? -12.423 6.207 11.289 1.00 90.69 180 SER A N 1
ATOM 1380 C CA . SER A 1 180 ? -12.207 5.817 9.891 1.00 90.69 180 SER A CA 1
ATOM 1381 C C . SER A 1 180 ? -11.037 6.566 9.272 1.00 90.69 180 SER A C 1
ATOM 1383 O O . SER A 1 180 ? -10.716 7.682 9.678 1.00 90.69 180 SER A O 1
ATOM 1385 N N . LYS A 1 181 ? -10.375 5.949 8.293 1.00 87.88 181 LYS A N 1
ATOM 1386 C CA . LYS A 1 181 ? -9.273 6.591 7.571 1.00 87.88 181 LYS A CA 1
ATOM 1387 C C . LYS A 1 181 ? -9.778 7.818 6.798 1.00 87.88 181 LYS A C 1
ATOM 1389 O O . LYS A 1 181 ? -10.711 7.702 6.002 1.00 87.88 181 LYS A O 1
ATOM 1394 N N . TYR A 1 182 ? -9.136 8.970 6.992 1.00 83.94 182 TYR A N 1
ATOM 1395 C CA . TYR A 1 182 ? -9.369 10.155 6.164 1.00 83.94 182 TYR A CA 1
ATOM 1396 C C . TYR A 1 182 ? -8.748 9.973 4.767 1.00 83.94 182 TYR A C 1
ATOM 1398 O O . TYR A 1 182 ? -7.816 9.191 4.595 1.00 83.94 182 TYR A O 1
ATOM 1406 N N . LYS A 1 183 ? -9.248 10.677 3.739 1.00 80.06 183 LYS A N 1
ATOM 1407 C CA . LYS A 1 183 ? -8.725 10.539 2.361 1.00 80.06 183 LYS A CA 1
ATOM 1408 C C . LYS A 1 183 ? -7.238 10.931 2.231 1.00 80.06 183 LYS A C 1
ATOM 1410 O O . LYS A 1 183 ? -6.594 10.468 1.297 1.00 80.06 183 LYS A O 1
ATOM 1415 N N . GLY A 1 184 ? -6.710 11.740 3.154 1.00 78.88 184 GLY A N 1
ATOM 1416 C CA . GLY A 1 184 ? -5.285 12.077 3.279 1.00 78.88 184 GLY A CA 1
ATOM 1417 C C . GLY A 1 184 ? -4.621 11.438 4.506 1.00 78.88 184 GLY A C 1
ATOM 1418 O O . GLY A 1 184 ? -4.981 10.338 4.925 1.00 78.88 184 GLY A O 1
ATOM 1419 N N . GLU A 1 185 ? -3.666 12.143 5.107 1.00 74.38 185 GLU A N 1
ATOM 1420 C CA . GLU A 1 185 ? -3.082 11.768 6.397 1.00 74.38 185 GLU A CA 1
ATOM 1421 C C . GLU A 1 185 ? -4.032 12.190 7.526 1.00 74.38 185 GLU A C 1
ATOM 1423 O O . GLU A 1 185 ? -4.249 13.377 7.757 1.00 74.38 185 GLU A O 1
ATOM 1428 N N . GLY A 1 186 ? -4.677 11.224 8.186 1.00 78.94 186 GLY A N 1
ATOM 1429 C CA . GLY A 1 186 ? -5.558 11.506 9.320 1.00 78.94 186 GLY A CA 1
ATOM 1430 C C . GLY A 1 186 ? -6.626 10.449 9.592 1.00 78.94 186 GLY A C 1
ATOM 1431 O O . GLY A 1 186 ? -6.803 9.479 8.846 1.00 78.94 186 GLY A O 1
ATOM 1432 N N . VAL A 1 187 ? -7.367 10.668 10.677 1.00 86.75 187 VAL A N 1
ATOM 1433 C CA . VAL A 1 187 ? -8.476 9.821 11.133 1.00 86.75 187 VAL A CA 1
ATOM 1434 C C . VAL A 1 187 ? -9.712 10.693 11.328 1.00 86.75 187 VAL A C 1
ATOM 1436 O O . VAL A 1 187 ? -9.638 11.757 11.934 1.00 86.75 187 VAL A O 1
ATOM 1439 N N . ILE A 1 188 ? -10.853 10.236 10.822 1.00 88.56 188 ILE A N 1
ATOM 1440 C CA . ILE A 1 188 ? -12.157 10.838 11.090 1.00 88.56 188 ILE A CA 1
ATOM 1441 C C . ILE A 1 188 ? -12.727 10.175 12.341 1.00 88.56 188 ILE A C 1
ATOM 1443 O O . ILE A 1 188 ? -12.915 8.954 12.357 1.00 88.56 188 ILE A O 1
ATOM 1447 N N . PHE A 1 189 ? -13.030 10.990 13.350 1.00 90.62 189 PHE A N 1
ATOM 1448 C CA . PHE A 1 189 ? -13.845 10.606 14.497 1.00 90.62 189 PHE A CA 1
ATOM 1449 C C . PHE A 1 189 ? -15.293 11.023 14.241 1.00 90.62 189 PHE A C 1
ATOM 1451 O O . PHE A 1 189 ? -15.555 12.189 13.947 1.00 90.62 189 PHE A O 1
ATOM 1458 N N . GLY A 1 190 ? -16.230 10.084 14.340 1.00 87.38 190 GLY A N 1
ATOM 1459 C CA . GLY A 1 190 ? -17.647 10.361 14.134 1.00 87.38 190 GLY A CA 1
ATOM 1460 C C . GLY A 1 190 ? -18.537 9.593 15.098 1.00 87.38 190 GLY A C 1
ATOM 1461 O O . GLY A 1 190 ? -18.164 8.542 15.622 1.00 87.38 190 GLY A O 1
ATOM 1462 N N . THR A 1 191 ? -19.738 10.116 15.315 1.00 86.12 191 THR A N 1
ATOM 1463 C CA . THR A 1 191 ? -20.796 9.432 16.056 1.00 86.12 191 THR A CA 1
ATOM 1464 C C . THR A 1 191 ? -21.736 8.744 15.078 1.00 86.12 191 THR A C 1
ATOM 1466 O O . THR A 1 191 ? -22.014 9.226 13.979 1.00 86.12 191 THR A O 1
ATOM 1469 N N . LYS A 1 192 ? -22.208 7.571 15.471 1.00 71.50 192 LYS A N 1
ATOM 1470 C CA . LYS A 1 192 ? -23.302 6.880 14.821 1.00 71.50 192 LYS A CA 1
ATOM 1471 C C . LYS A 1 192 ? -24.485 6.942 15.774 1.00 71.50 192 LYS A C 1
ATOM 1473 O O . LYS A 1 192 ? -24.487 6.220 16.765 1.00 71.50 192 LYS A O 1
ATOM 1478 N N . ILE A 1 193 ? -25.421 7.832 15.473 1.00 63.44 193 ILE A N 1
ATOM 1479 C CA . ILE A 1 193 ? -26.728 7.913 16.127 1.00 63.44 193 ILE A CA 1
ATOM 1480 C C . ILE A 1 193 ? -27.626 6.866 15.462 1.00 63.44 193 ILE A C 1
ATOM 1482 O O . ILE A 1 193 ? -27.604 6.795 14.208 1.00 63.44 193 ILE A O 1
#

Secondary structure (DSSP, 8-state):
--HHHHHHHHHHHHHTT--EEEEETTEEEEE-HHHHHHHTTPEEPSS--HHHHHHHHHHS-SGGGHHHHEE----TT--STTHHHHHHHHHHHHHHHHHHHHHHHHHHHHHHHHHHS-HHHHHHHHHHHHHTS-HHHHHHHHHHHHHHHHHHHTTSEEEEEETTEEEEEETTT--EEEEEE-SSSSEEEEEE-

pLDDT: mean 75.39, std 15.7, range [37.38, 93.69]